Protein AF-A0A2R7SEH4-F1 (afdb_monomer_lite)

Secondary structure (DSSP, 8-state):
----HHHHHHHHHGGG-TTS-HHHHHHHHHHHHHTTHHHHHHHHH--TT--HHHHHHHHHHHHHHHHHH--HHHHHHHHHHHHHHHHTT-PPPHHHHHHHHHHHHHTT-HHHHHHHHHHHT------PEEESPPPPSS--EEEEEEETTTTEEEEEEEP--SSEEEEEEE-TT-HHHHHHHHHHHHSHHHHHHHHHHEEEEE-SSS--HHHHHHHHHH-TTS-EEEES-GGG-TT-----SSEEEEEETTEEEEEEE----HHHHHHHHHHHHHHHH----

Radius of gyration: 21.2 Å; chains: 1; bounding box: 58×42×62 Å

pLDDT: mean 89.56, std 9.75, range [31.39, 98.25]

Structure (mmCIF, N/CA/C/O backbone):
data_AF-A0A2R7SEH4-F1
#
_entry.id   AF-A0A2R7SEH4-F1
#
loop_
_atom_site.group_PDB
_atom_site.id
_atom_site.type_symbol
_atom_site.label_atom_id
_atom_site.label_alt_id
_atom_site.label_comp_id
_atom_site.label_asym_id
_atom_site.label_entity_id
_atom_site.label_seq_id
_atom_site.pdbx_PDB_ins_code
_atom_site.Cartn_x
_atom_site.Cartn_y
_atom_site.Cartn_z
_atom_site.occupancy
_atom_site.B_iso_or_equiv
_atom_site.auth_seq_id
_atom_site.auth_comp_id
_atom_site.auth_asym_id
_atom_site.auth_atom_id
_atom_site.pdbx_PDB_model_num
ATOM 1 N N . MET A 1 1 ? 0.562 11.836 29.387 1.00 65.69 1 MET A N 1
ATOM 2 C CA . MET A 1 1 ? -0.499 12.694 28.818 1.00 65.69 1 MET A CA 1
ATOM 3 C C . MET A 1 1 ? -1.746 11.847 28.661 1.00 65.69 1 MET A C 1
ATOM 5 O O . MET A 1 1 ? -1.602 10.728 28.198 1.00 65.69 1 MET A O 1
ATOM 9 N N . ALA A 1 2 ? -2.925 12.298 29.098 1.00 80.94 2 ALA A N 1
ATOM 10 C CA . ALA A 1 2 ? -4.133 11.482 28.957 1.00 80.94 2 ALA A CA 1
ATOM 11 C C . ALA A 1 2 ? -4.436 11.213 27.470 1.00 80.94 2 ALA A C 1
ATOM 13 O O . ALA A 1 2 ? -4.182 12.065 26.620 1.00 80.94 2 ALA A O 1
ATOM 14 N N . LEU A 1 3 ? -4.950 10.019 27.156 1.00 88.38 3 LEU A N 1
ATOM 15 C CA . LEU A 1 3 ? -5.391 9.693 25.800 1.00 88.38 3 LEU A CA 1
ATOM 16 C C . LEU A 1 3 ? -6.813 10.229 25.586 1.00 88.38 3 LEU A C 1
ATOM 18 O O . LEU A 1 3 ? -7.798 9.515 25.780 1.00 88.38 3 LEU A O 1
ATOM 22 N N . ASP A 1 4 ? -6.901 11.502 25.222 1.00 91.12 4 ASP A N 1
ATOM 23 C CA . ASP A 1 4 ? -8.143 12.208 24.912 1.00 91.12 4 ASP A CA 1
ATOM 24 C C . ASP A 1 4 ? -8.199 12.653 23.441 1.00 91.12 4 ASP A C 1
ATOM 26 O O . ASP A 1 4 ? -7.268 12.443 22.661 1.00 91.12 4 ASP A O 1
ATOM 30 N N . ALA A 1 5 ? -9.334 13.231 23.042 1.00 91.62 5 ALA A N 1
ATOM 31 C CA . ALA A 1 5 ? -9.569 13.625 21.659 1.00 91.62 5 ALA A CA 1
ATOM 32 C C . ALA A 1 5 ? -8.583 14.701 21.171 1.00 91.62 5 ALA A C 1
ATOM 34 O O . ALA A 1 5 ? -8.160 14.646 20.019 1.00 91.62 5 ALA A O 1
ATOM 35 N N . GLU A 1 6 ? -8.191 15.646 22.029 1.00 93.00 6 GLU A N 1
ATOM 36 C CA . GLU A 1 6 ? -7.274 16.732 21.671 1.00 93.00 6 GLU A CA 1
ATOM 37 C C . GLU A 1 6 ? -5.859 16.202 21.427 1.00 93.00 6 GLU A C 1
ATOM 39 O O . GLU A 1 6 ? -5.191 16.573 20.458 1.00 93.00 6 GLU A O 1
ATOM 44 N N . ALA A 1 7 ? -5.398 15.284 22.275 1.00 91.81 7 ALA A N 1
ATOM 45 C CA . ALA A 1 7 ? -4.104 14.656 22.093 1.00 91.81 7 ALA A CA 1
ATOM 46 C C . ALA A 1 7 ? -4.056 13.791 20.823 1.00 91.81 7 ALA A C 1
ATOM 48 O O . ALA A 1 7 ? -3.065 13.832 20.094 1.00 91.81 7 ALA A O 1
ATOM 49 N N . VAL A 1 8 ? -5.140 13.072 20.511 1.00 93.31 8 VAL A N 1
ATOM 50 C CA . VAL A 1 8 ? -5.260 12.322 19.250 1.00 93.31 8 VAL A CA 1
ATOM 51 C C . VAL A 1 8 ? -5.249 13.255 18.037 1.00 93.31 8 VAL A C 1
ATOM 53 O O . VAL A 1 8 ? -4.531 12.982 17.075 1.00 93.31 8 VAL A O 1
ATOM 56 N N . GLU A 1 9 ? -5.976 14.378 18.075 1.00 93.56 9 GLU A N 1
ATOM 57 C CA . GLU A 1 9 ? -5.961 15.352 16.975 1.00 93.56 9 GLU A CA 1
ATOM 58 C C . GLU A 1 9 ? -4.569 15.933 16.723 1.00 93.56 9 GLU A C 1
ATOM 60 O O . GLU A 1 9 ? -4.225 16.155 15.566 1.00 93.56 9 GLU A O 1
ATOM 65 N N . ARG A 1 10 ? -3.737 16.134 17.753 1.00 90.69 10 ARG A N 1
ATOM 66 C CA . ARG A 1 10 ? -2.356 16.612 17.555 1.00 90.69 10 ARG A CA 1
ATOM 67 C C . ARG A 1 10 ? -1.505 15.642 16.740 1.00 90.69 10 ARG A C 1
ATOM 69 O O . ARG A 1 10 ? -0.769 16.086 15.862 1.00 90.69 10 ARG A O 1
ATOM 76 N N . VAL A 1 11 ? -1.634 14.337 16.983 1.00 92.88 11 VAL A N 1
ATOM 77 C CA . VAL A 1 11 ? -0.924 13.319 16.191 1.00 92.88 11 VAL A CA 1
ATOM 78 C C . VAL A 1 11 ? -1.436 13.302 14.749 1.00 92.88 11 VAL A C 1
ATOM 80 O O . VAL A 1 11 ? -0.641 13.292 13.814 1.00 92.88 11 VAL A O 1
ATOM 83 N N . ILE A 1 12 ? -2.756 13.369 14.556 1.00 91.69 12 ILE A N 1
ATOM 84 C CA . ILE A 1 12 ? -3.373 13.387 13.220 1.00 91.69 12 ILE A CA 1
ATOM 85 C C . ILE A 1 12 ? -2.997 14.662 12.448 1.00 91.69 12 ILE A C 1
ATOM 87 O O . ILE A 1 12 ? -2.752 14.619 11.243 1.00 91.69 12 ILE A O 1
ATOM 91 N N . ALA A 1 13 ? -2.931 15.808 13.127 1.00 90.00 13 ALA A N 1
ATOM 92 C CA . ALA A 1 13 ? -2.587 17.090 12.525 1.00 90.00 13 ALA A CA 1
ATOM 93 C C . ALA A 1 13 ? -1.155 17.123 11.969 1.00 90.00 13 ALA A C 1
ATOM 95 O O . ALA A 1 13 ? -0.913 17.855 11.009 1.00 90.00 13 ALA A O 1
ATOM 96 N N . ALA A 1 14 ? -0.238 16.303 12.496 1.00 87.38 14 ALA A N 1
ATOM 97 C CA . ALA A 1 14 ? 1.120 16.183 11.965 1.00 87.38 14 ALA A CA 1
ATOM 98 C C . ALA A 1 14 ? 1.146 15.701 10.498 1.00 87.38 14 ALA A C 1
ATOM 100 O O . ALA A 1 14 ? 2.019 16.110 9.738 1.00 87.38 14 ALA A O 1
ATOM 101 N N . ASP A 1 15 ? 0.157 14.916 10.048 1.00 85.44 15 ASP A N 1
ATOM 102 C CA . ASP A 1 15 ? 0.071 14.489 8.639 1.00 85.44 15 ASP A CA 1
ATOM 103 C C . ASP A 1 15 ? -0.492 15.571 7.703 1.00 85.44 15 ASP A C 1
ATOM 105 O O . ASP A 1 15 ? -0.279 15.524 6.493 1.00 85.44 15 ASP A O 1
ATOM 109 N N . ARG A 1 16 ? -1.186 16.588 8.234 1.00 80.06 16 ARG A N 1
ATOM 110 C CA . ARG A 1 16 ? -1.881 17.605 7.416 1.00 80.06 16 ARG A CA 1
ATOM 111 C C . ARG A 1 16 ? -0.936 18.603 6.729 1.00 80.06 16 ARG A C 1
ATOM 113 O O . ARG A 1 16 ? -1.397 19.483 6.007 1.00 80.06 16 ARG A O 1
ATOM 120 N N . GLN A 1 17 ? 0.376 18.467 6.910 1.00 75.62 17 GLN A N 1
ATOM 121 C CA . GLN A 1 17 ? 1.392 19.313 6.282 1.00 75.62 17 GLN A CA 1
ATOM 122 C C . GLN A 1 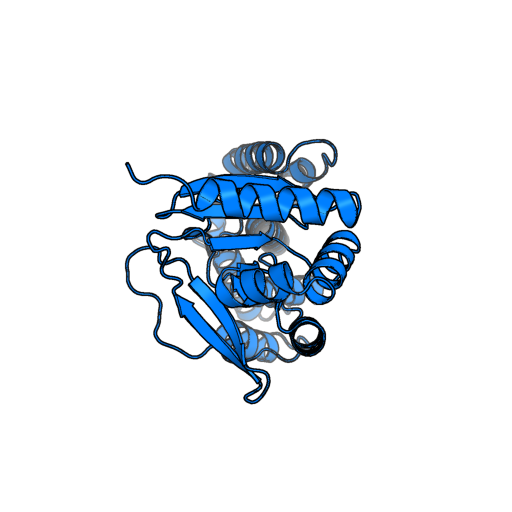17 ? 1.702 18.837 4.852 1.00 75.62 17 GLN A C 1
ATOM 124 O O . GLN A 1 17 ? 2.757 18.264 4.590 1.00 75.62 17 GLN A O 1
ATOM 129 N N . ALA A 1 18 ? 0.767 19.064 3.922 1.00 62.81 18 ALA A N 1
ATOM 130 C CA . ALA A 1 18 ? 0.800 18.529 2.553 1.00 62.81 18 ALA A CA 1
ATOM 131 C C . ALA A 1 18 ? 2.082 18.848 1.752 1.00 62.81 18 ALA A C 1
ATOM 133 O O . ALA A 1 18 ? 2.422 18.106 0.833 1.00 62.81 18 ALA A O 1
ATOM 134 N N . GLU A 1 19 ? 2.799 19.915 2.110 1.00 75.50 19 GLU A N 1
ATOM 135 C CA . GLU A 1 19 ? 4.025 20.360 1.434 1.00 75.50 19 GLU A CA 1
ATOM 136 C C . GLU A 1 19 ? 5.270 19.537 1.806 1.00 75.50 19 GLU A C 1
ATOM 138 O O . GLU A 1 19 ? 6.227 19.489 1.034 1.00 75.50 19 GLU A O 1
ATOM 143 N N . LYS A 1 20 ? 5.273 18.855 2.960 1.00 79.38 20 LYS A N 1
ATOM 144 C CA . LYS A 1 20 ? 6.434 18.080 3.419 1.00 79.38 20 LYS A CA 1
ATOM 145 C C . LYS A 1 20 ? 6.515 16.710 2.749 1.00 79.38 20 LYS A C 1
ATOM 147 O O . LYS A 1 20 ? 5.473 16.079 2.555 1.00 79.38 20 LYS A O 1
ATOM 152 N N . PRO A 1 21 ? 7.714 16.169 2.463 1.00 79.31 21 PRO A N 1
ATOM 153 C CA . PRO A 1 21 ? 7.876 14.776 2.055 1.00 79.31 21 PRO A CA 1
ATOM 154 C C . PRO A 1 21 ? 7.251 13.804 3.066 1.00 79.31 21 PRO A C 1
ATOM 156 O O . PRO A 1 21 ? 7.296 14.028 4.276 1.00 79.31 21 PRO A O 1
ATOM 159 N N . ARG A 1 22 ? 6.704 12.675 2.589 1.00 77.56 22 ARG A N 1
ATOM 160 C CA . ARG A 1 22 ? 6.062 11.669 3.460 1.00 77.56 22 ARG A CA 1
ATOM 161 C C . ARG A 1 22 ? 6.997 11.176 4.571 1.00 77.56 22 ARG A C 1
ATOM 163 O O . ARG A 1 22 ? 6.535 10.969 5.685 1.00 77.56 22 ARG A O 1
ATOM 170 N N . SER A 1 23 ? 8.286 10.994 4.289 1.00 79.31 23 SER A N 1
ATOM 171 C CA . SER A 1 23 ? 9.283 10.563 5.280 1.00 79.31 23 SER A CA 1
ATOM 172 C C . SER A 1 23 ? 9.420 11.545 6.451 1.00 79.31 23 SER A C 1
ATOM 174 O O . SER A 1 23 ? 9.498 11.125 7.607 1.00 79.31 23 SER A O 1
ATOM 176 N N . GLU A 1 24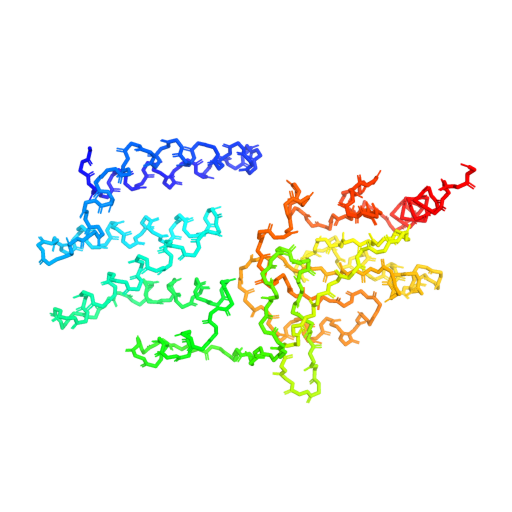 ? 9.386 12.847 6.168 1.00 84.81 24 GLU A N 1
ATOM 177 C CA . GLU A 1 24 ? 9.427 13.899 7.185 1.00 84.81 24 GLU A CA 1
ATOM 178 C C . GLU A 1 24 ? 8.127 13.911 7.998 1.00 84.81 24 GLU A C 1
ATOM 180 O O . GLU A 1 24 ? 8.172 13.833 9.225 1.00 84.81 24 GLU A O 1
ATOM 185 N N . ARG A 1 25 ? 6.963 13.855 7.329 1.00 87.00 25 ARG A N 1
ATOM 186 C CA . ARG A 1 25 ? 5.661 13.751 8.015 1.00 87.00 25 ARG A CA 1
ATOM 187 C C . ARG A 1 25 ? 5.579 12.530 8.929 1.00 87.00 25 ARG A C 1
ATOM 189 O O . ARG A 1 25 ? 5.109 12.635 10.056 1.00 87.00 25 ARG A O 1
ATOM 196 N N . LEU A 1 26 ? 6.075 11.371 8.488 1.00 87.00 26 LEU A N 1
ATOM 197 C CA . LEU A 1 26 ? 6.113 10.158 9.313 1.00 87.00 26 LEU A CA 1
ATOM 198 C C . LEU A 1 26 ? 7.001 10.311 10.547 1.00 87.00 26 LEU A C 1
ATOM 200 O O . LEU A 1 26 ? 6.671 9.766 11.601 1.00 87.00 26 LEU A O 1
ATOM 204 N N . THR A 1 27 ? 8.104 11.049 10.431 1.00 89.25 27 THR A N 1
ATOM 205 C CA . THR A 1 27 ? 8.974 11.355 11.571 1.00 89.25 27 THR A CA 1
ATOM 206 C C . THR A 1 27 ? 8.229 12.208 12.598 1.00 89.25 27 THR A C 1
ATOM 208 O O . THR A 1 27 ? 8.244 11.887 13.786 1.00 89.25 27 THR A O 1
ATOM 211 N N . GLU A 1 28 ? 7.498 13.230 12.147 1.00 90.69 28 GLU A N 1
ATOM 212 C CA . GLU A 1 28 ? 6.686 14.086 13.021 1.00 90.69 28 GLU A CA 1
ATOM 213 C C . GLU A 1 28 ? 5.529 13.328 13.676 1.00 90.69 28 GLU A C 1
ATOM 215 O O . GLU A 1 28 ? 5.326 13.449 14.884 1.00 90.69 28 GLU A O 1
ATOM 220 N N . ILE A 1 29 ? 4.821 12.487 12.916 1.00 92.81 29 ILE A N 1
ATOM 221 C CA . ILE A 1 29 ? 3.755 11.617 13.433 1.00 92.81 29 ILE A CA 1
ATOM 222 C C . ILE A 1 29 ? 4.291 10.707 14.541 1.00 92.81 29 ILE A C 1
ATOM 224 O O . ILE A 1 29 ? 3.698 10.630 15.617 1.00 92.81 29 ILE A O 1
ATOM 228 N N . ARG A 1 30 ? 5.425 10.029 14.305 1.00 93.12 30 ARG A N 1
ATOM 229 C CA . ARG A 1 30 ? 6.050 9.155 15.311 1.00 93.12 30 ARG A CA 1
ATOM 230 C C . ARG A 1 30 ? 6.483 9.946 16.542 1.00 93.12 30 ARG A C 1
ATOM 232 O O . ARG A 1 30 ? 6.238 9.495 17.656 1.00 93.12 30 ARG A O 1
ATOM 239 N N . SER A 1 31 ? 7.066 11.130 16.354 1.00 91.81 31 SER A N 1
ATOM 240 C CA . SER A 1 31 ? 7.446 12.008 17.463 1.00 91.81 31 SER A CA 1
ATOM 241 C C . SER A 1 31 ? 6.234 12.409 18.306 1.00 91.81 31 SER A C 1
ATOM 243 O O . SER A 1 31 ? 6.272 12.261 19.522 1.00 91.81 31 SER A O 1
ATOM 245 N N . ALA A 1 32 ? 5.139 12.845 17.677 1.00 92.25 32 ALA A N 1
ATOM 246 C CA . ALA A 1 32 ? 3.910 13.215 18.379 1.00 92.25 32 ALA A CA 1
ATOM 247 C C . ALA A 1 32 ? 3.259 12.011 19.085 1.00 92.25 32 ALA A C 1
ATOM 249 O O . ALA A 1 32 ? 2.703 12.144 20.176 1.00 92.25 32 ALA A O 1
ATOM 250 N N . PHE A 1 33 ? 3.340 10.820 18.485 1.00 94.88 33 PHE A N 1
ATOM 251 C CA . PHE A 1 33 ? 2.835 9.590 19.091 1.00 94.88 33 PHE A CA 1
ATOM 252 C C . PHE A 1 33 ? 3.659 9.139 20.305 1.00 94.88 33 PHE A C 1
ATOM 254 O O . PHE A 1 33 ? 3.077 8.620 21.257 1.00 94.88 33 PHE A O 1
ATOM 261 N N . ASN A 1 34 ? 4.978 9.355 20.322 1.00 94.06 34 ASN A N 1
ATOM 262 C CA . ASN A 1 34 ? 5.839 8.956 21.443 1.00 94.06 34 ASN A CA 1
ATOM 263 C C . ASN A 1 34 ? 5.384 9.571 22.779 1.00 94.06 34 ASN A C 1
ATOM 265 O O . ASN A 1 34 ? 5.378 8.880 23.798 1.00 94.06 34 ASN A O 1
ATOM 269 N N . ASP A 1 35 ? 4.893 10.813 22.767 1.00 90.75 35 ASP A N 1
ATOM 270 C CA . ASP A 1 35 ? 4.352 11.485 23.960 1.00 90.75 35 ASP A CA 1
ATOM 271 C C . ASP A 1 35 ? 3.075 10.815 24.506 1.00 90.75 35 ASP A C 1
ATOM 273 O O . ASP A 1 35 ? 2.746 10.920 25.695 1.00 90.75 35 ASP A O 1
ATOM 277 N N . LEU A 1 36 ? 2.340 10.114 23.638 1.00 94.31 36 LEU A N 1
ATOM 278 C CA . LEU A 1 36 ? 1.128 9.361 23.964 1.00 94.31 36 LEU A CA 1
ATOM 279 C C . LEU A 1 36 ? 1.372 7.875 24.199 1.00 94.31 36 LEU A C 1
ATOM 281 O O . LEU A 1 36 ? 0.508 7.209 24.776 1.00 94.31 36 LEU A O 1
ATOM 285 N N . GLN A 1 37 ? 2.525 7.352 23.790 1.00 94.00 37 GLN A N 1
ATOM 286 C CA . GLN A 1 37 ? 2.811 5.924 23.785 1.00 94.00 37 GLN A CA 1
ATOM 287 C C . GLN A 1 37 ? 2.597 5.255 25.154 1.00 94.00 37 GLN A C 1
ATOM 289 O O . GLN A 1 37 ? 1.943 4.210 25.176 1.00 94.00 37 GLN A O 1
ATOM 294 N N . PRO A 1 38 ? 3.028 5.819 26.305 1.00 95.25 38 PRO A N 1
ATOM 295 C CA . PRO A 1 38 ? 2.784 5.187 27.603 1.00 95.25 38 PRO A CA 1
ATOM 296 C C . PRO A 1 38 ? 1.292 5.039 27.926 1.00 95.25 38 PRO A C 1
ATOM 298 O O . PRO A 1 38 ? 0.856 3.996 28.408 1.00 95.25 38 PRO A O 1
ATOM 301 N N . SER A 1 39 ? 0.487 6.061 27.625 1.00 94.56 39 SER A N 1
ATOM 302 C CA . SER A 1 39 ? -0.957 6.047 27.884 1.00 94.56 39 SER A CA 1
ATOM 303 C C . SER A 1 39 ? -1.717 5.181 26.885 1.00 94.56 39 SER A C 1
ATOM 305 O O . SER A 1 39 ? -2.651 4.486 27.278 1.00 94.56 39 SER A O 1
ATOM 307 N N . TYR A 1 40 ? -1.279 5.156 25.625 1.00 96.00 40 TYR A N 1
ATOM 308 C CA . TYR A 1 40 ? -1.761 4.216 24.618 1.00 96.00 40 TYR A CA 1
ATOM 309 C C . TYR A 1 40 ? -1.523 2.764 25.054 1.00 96.00 40 TYR A C 1
ATOM 311 O O . TYR A 1 40 ? -2.454 1.963 25.050 1.00 96.00 40 TYR A O 1
ATOM 319 N N . GLN A 1 41 ? -0.298 2.433 25.481 1.00 95.38 41 GLN A N 1
ATOM 320 C CA . GLN A 1 41 ? 0.066 1.080 25.916 1.00 95.38 41 GLN A CA 1
ATOM 321 C C . GLN A 1 41 ? -0.643 0.674 27.213 1.00 95.38 41 GLN A C 1
ATOM 323 O O . GLN A 1 41 ? -1.142 -0.445 27.321 1.00 95.38 41 GLN A O 1
ATOM 328 N N . GLY A 1 42 ? -0.756 1.595 28.174 1.00 94.94 42 GLY A N 1
ATOM 329 C CA . GLY A 1 42 ? -1.537 1.376 29.389 1.00 94.94 42 GLY A CA 1
ATOM 330 C C . GLY A 1 42 ? -2.989 1.024 29.067 1.00 94.94 42 GLY A C 1
ATOM 331 O O . GLY A 1 42 ? -3.470 -0.028 29.482 1.00 94.94 42 GLY A O 1
ATOM 332 N N . LEU A 1 43 ? -3.656 1.848 28.255 1.00 95.00 43 LEU A N 1
ATOM 333 C CA . LEU A 1 43 ? -5.060 1.634 27.911 1.00 95.00 43 LEU A CA 1
ATOM 334 C C . LEU A 1 43 ? -5.273 0.376 27.065 1.00 95.00 43 LEU A C 1
ATOM 336 O O . LEU A 1 43 ? -6.206 -0.375 27.324 1.00 95.00 43 LEU A O 1
ATOM 340 N N . ILE A 1 44 ? -4.418 0.110 26.071 1.00 95.19 44 ILE A N 1
ATOM 341 C CA . ILE A 1 44 ? -4.586 -1.091 25.251 1.00 95.19 44 ILE A CA 1
ATOM 342 C C . ILE A 1 44 ? -4.340 -2.356 26.072 1.00 95.19 44 ILE A C 1
ATOM 344 O O . ILE A 1 44 ? -4.969 -3.364 25.784 1.00 95.19 44 ILE A O 1
ATOM 348 N N . SER A 1 45 ? -3.469 -2.339 27.090 1.00 94.25 45 SER A N 1
ATOM 349 C CA . SER A 1 45 ? -3.215 -3.512 27.936 1.00 94.25 45 SER A CA 1
ATOM 350 C C . SER A 1 45 ? -4.452 -3.956 28.728 1.00 94.25 45 SER A C 1
ATOM 352 O O . SER A 1 45 ? -4.717 -5.158 28.765 1.00 94.25 45 SER A O 1
ATOM 354 N N . ASP A 1 46 ? -5.256 -3.014 29.233 1.00 95.12 46 ASP A N 1
ATOM 355 C CA . ASP A 1 46 ? -6.513 -3.275 29.938 1.00 95.12 46 ASP A CA 1
ATOM 356 C C . ASP A 1 46 ? -7.596 -2.254 29.551 1.00 95.12 46 ASP A C 1
ATOM 358 O O . ASP A 1 46 ? -7.593 -1.096 29.972 1.00 95.12 46 ASP A O 1
ATOM 362 N N . LEU A 1 47 ? -8.564 -2.718 28.759 1.00 96.44 47 LEU A N 1
ATOM 363 C CA . LEU A 1 47 ? -9.675 -1.905 28.263 1.00 96.44 47 LEU A CA 1
ATOM 364 C C . LEU A 1 47 ? -10.890 -1.901 29.201 1.00 96.44 47 LEU A C 1
ATOM 366 O O . LEU A 1 47 ? -11.840 -1.155 28.958 1.00 96.44 47 LEU A O 1
ATOM 370 N N . SER A 1 48 ? -10.898 -2.720 30.257 1.00 93.25 48 SER A N 1
ATOM 371 C CA . SER A 1 48 ? -12.100 -2.976 31.060 1.00 93.25 48 SER A CA 1
ATOM 372 C C . SER A 1 48 ? -12.619 -1.723 31.778 1.00 93.25 48 SER A C 1
ATOM 374 O O . SER A 1 48 ? -13.833 -1.519 31.855 1.00 93.25 48 SER A O 1
ATOM 376 N N . GLY A 1 49 ? -11.704 -0.858 32.230 1.00 93.06 49 GLY A N 1
ATOM 377 C CA . GLY A 1 49 ? -11.996 0.416 32.895 1.00 93.06 49 GLY A CA 1
ATOM 378 C C . GLY A 1 49 ? -12.103 1.630 31.965 1.00 93.06 49 GLY A C 1
ATOM 379 O O . GLY A 1 49 ? -12.405 2.724 32.436 1.00 93.06 49 GLY A O 1
ATOM 380 N N . ALA A 1 50 ? -11.865 1.472 30.659 1.00 95.31 50 ALA A N 1
ATOM 381 C CA . ALA A 1 50 ? -11.856 2.593 29.719 1.00 95.31 50 ALA A CA 1
ATOM 382 C C . ALA A 1 50 ? -13.253 3.222 29.569 1.00 95.31 50 ALA A C 1
ATOM 384 O O . ALA A 1 50 ? -14.246 2.502 29.445 1.00 95.31 50 ALA A O 1
ATOM 385 N N . SER A 1 51 ? -13.364 4.547 29.502 1.00 94.50 51 SER A N 1
ATOM 386 C CA . SER A 1 51 ? -14.610 5.221 29.107 1.00 94.50 51 SER A CA 1
ATOM 387 C C . SER A 1 51 ? -14.899 5.027 27.609 1.00 94.50 51 SER A C 1
ATOM 389 O O . SER A 1 51 ? -14.011 4.676 26.831 1.00 94.50 51 SER A O 1
ATOM 391 N N . LEU A 1 52 ? -16.136 5.277 27.163 1.00 91.88 52 LEU A N 1
ATOM 392 C CA . LEU A 1 52 ? -16.463 5.202 25.728 1.00 91.88 52 LEU A CA 1
ATOM 393 C C . LEU A 1 52 ? -15.679 6.220 24.889 1.00 91.88 52 LEU A C 1
ATOM 395 O O . LEU A 1 52 ? -15.341 5.926 23.743 1.00 91.88 52 LEU A O 1
ATOM 399 N N . ASP A 1 53 ? -15.362 7.383 25.456 1.00 92.88 53 ASP A N 1
ATOM 400 C CA . ASP A 1 53 ? -14.551 8.394 24.778 1.00 92.88 53 ASP A CA 1
ATOM 401 C C . ASP A 1 53 ? -13.087 7.966 24.684 1.00 92.88 53 ASP A C 1
ATOM 403 O O . ASP A 1 53 ? -12.466 8.158 23.642 1.00 92.88 53 ASP A O 1
ATOM 407 N N . GLN A 1 54 ? -12.551 7.302 25.712 1.00 94.75 54 GLN A N 1
ATOM 408 C CA . GLN A 1 54 ? -11.214 6.707 25.657 1.00 94.75 54 GLN A CA 1
ATOM 409 C C . GLN A 1 54 ? -11.136 5.589 24.614 1.00 94.75 54 GLN A C 1
ATOM 411 O O . GLN A 1 54 ? -10.181 5.554 23.841 1.00 94.75 54 GLN A O 1
ATOM 416 N N . LEU A 1 55 ? -12.150 4.718 24.532 1.00 94.38 55 LEU A N 1
ATOM 417 C CA . LEU A 1 55 ? -12.230 3.698 23.479 1.00 94.38 55 LEU A CA 1
ATOM 418 C C . LEU A 1 55 ? -12.288 4.333 22.083 1.00 94.38 55 LEU A C 1
ATOM 420 O O . LEU A 1 55 ? -11.599 3.873 21.174 1.00 94.38 55 LEU A O 1
ATOM 424 N N . ARG A 1 56 ? -13.052 5.421 21.914 1.00 92.81 56 ARG A N 1
ATOM 425 C CA . ARG A 1 56 ? -13.128 6.156 20.643 1.00 92.81 56 ARG A CA 1
ATOM 426 C C . ARG A 1 56 ? -11.787 6.801 20.281 1.00 92.81 56 ARG A C 1
ATOM 428 O O . ARG A 1 56 ? -11.355 6.680 19.139 1.00 92.81 56 ARG A O 1
ATOM 435 N N . SER A 1 57 ? -11.120 7.459 21.226 1.00 94.19 57 SER A N 1
ATOM 436 C CA . SER A 1 57 ? -9.801 8.071 21.016 1.00 94.19 57 SER A CA 1
ATOM 437 C C . SER A 1 57 ? -8.742 7.028 20.675 1.00 94.19 57 SER A C 1
ATOM 439 O O . SER A 1 57 ? -8.000 7.204 19.710 1.00 94.19 57 SER A O 1
ATOM 441 N N . LEU A 1 58 ? -8.723 5.908 21.405 1.00 95.12 58 LEU A N 1
ATOM 442 C CA . LEU A 1 58 ? -7.829 4.787 21.133 1.00 95.12 58 LEU A CA 1
ATOM 443 C C . LEU A 1 58 ? -8.060 4.225 19.733 1.00 95.12 58 LEU A C 1
ATOM 445 O O . LEU A 1 58 ? -7.110 4.099 18.972 1.00 95.12 58 LEU A O 1
ATOM 449 N N . TRP A 1 59 ? -9.319 3.985 19.358 1.00 94.06 59 TRP A N 1
ATOM 450 C CA . TRP A 1 59 ? -9.664 3.525 18.018 1.00 94.06 59 TRP A CA 1
ATOM 451 C C . TRP A 1 59 ? -9.161 4.461 16.919 1.00 94.06 59 TRP A C 1
ATOM 453 O O . TRP A 1 59 ? -8.517 4.018 15.970 1.00 94.06 59 TRP A O 1
ATOM 463 N N . ARG A 1 60 ? -9.465 5.761 17.040 1.00 93.38 60 ARG A N 1
ATOM 464 C CA . ARG A 1 60 ? -9.084 6.775 16.047 1.00 93.38 60 ARG A CA 1
ATOM 465 C C . ARG A 1 60 ? -7.570 6.855 15.898 1.00 93.38 60 ARG A C 1
ATOM 467 O O . ARG A 1 60 ? -7.079 6.892 14.773 1.00 93.38 60 ARG A O 1
ATOM 474 N N . LEU A 1 61 ? -6.842 6.839 17.014 1.00 95.12 61 LEU A N 1
ATOM 475 C CA . LEU A 1 61 ? -5.386 6.863 16.995 1.00 95.12 61 LEU A CA 1
ATOM 476 C C . LEU A 1 61 ? -4.809 5.586 16.385 1.00 95.12 61 LEU A C 1
ATOM 478 O O . LEU A 1 61 ? -3.941 5.678 15.526 1.00 95.12 61 LEU A O 1
ATOM 482 N N . SER A 1 62 ? -5.305 4.406 16.768 1.00 95.44 62 SER A N 1
ATOM 483 C CA . SER A 1 62 ? -4.861 3.139 16.182 1.00 95.44 62 SER A CA 1
ATOM 484 C C . SER A 1 62 ? -5.130 3.085 14.675 1.00 95.44 62 SER A C 1
ATOM 486 O O . SER A 1 62 ? -4.235 2.719 13.923 1.00 95.44 62 SER A O 1
ATOM 488 N N . GLY A 1 63 ? -6.308 3.511 14.209 1.00 92.69 63 GLY A N 1
ATOM 489 C CA . GLY A 1 63 ? -6.620 3.569 12.776 1.00 92.69 63 GLY A CA 1
ATOM 490 C C . GLY A 1 63 ? -5.706 4.526 12.012 1.00 92.69 63 GLY A C 1
ATOM 491 O O . GLY A 1 63 ? -5.169 4.170 10.965 1.00 92.69 63 GLY A O 1
ATOM 492 N N . PHE A 1 64 ? -5.454 5.712 12.570 1.00 92.50 64 PHE A N 1
ATOM 493 C CA . PHE A 1 64 ? -4.512 6.659 11.982 1.00 92.50 64 PHE A CA 1
ATOM 494 C C . PHE A 1 64 ? -3.083 6.102 11.936 1.00 92.50 64 PHE A C 1
ATOM 496 O O . PHE A 1 64 ? -2.430 6.183 10.899 1.00 92.50 64 PHE A O 1
ATOM 503 N N . MET A 1 65 ? -2.603 5.498 13.027 1.00 93.62 65 MET A N 1
ATOM 504 C CA . MET A 1 65 ? -1.261 4.917 13.081 1.00 93.62 65 MET A CA 1
ATOM 505 C C . MET A 1 65 ? -1.122 3.733 12.123 1.00 93.62 65 MET A C 1
ATOM 507 O O . MET A 1 65 ? -0.130 3.670 11.407 1.00 93.62 65 MET A O 1
ATOM 511 N N . ALA A 1 66 ? -2.129 2.859 12.031 1.00 90.44 66 ALA A N 1
ATOM 512 C CA . ALA A 1 66 ? -2.171 1.769 11.059 1.00 90.44 66 ALA A CA 1
ATOM 513 C C . ALA A 1 66 ? -1.995 2.288 9.621 1.00 90.44 66 ALA A C 1
ATOM 515 O O . ALA A 1 66 ? -1.166 1.766 8.878 1.00 90.44 66 ALA A O 1
ATOM 516 N N . TYR A 1 67 ? -2.717 3.351 9.255 1.00 86.19 67 TYR A N 1
ATOM 517 C CA . TYR A 1 67 ? -2.598 4.004 7.949 1.00 86.19 67 TYR A CA 1
ATOM 518 C C . TYR A 1 67 ? -1.234 4.684 7.738 1.00 86.19 67 TYR A C 1
ATOM 520 O O . TYR A 1 67 ? -0.607 4.534 6.686 1.00 86.19 67 TYR A O 1
ATOM 528 N N . ALA A 1 68 ? -0.761 5.445 8.726 1.00 86.88 68 ALA A N 1
ATOM 529 C CA . ALA A 1 68 ? 0.459 6.231 8.603 1.00 86.88 68 ALA A CA 1
ATOM 530 C C . ALA A 1 68 ? 1.697 5.326 8.509 1.00 86.88 68 ALA A C 1
ATOM 532 O O . ALA A 1 68 ? 2.503 5.463 7.584 1.00 86.88 68 ALA A O 1
ATOM 533 N N . THR A 1 69 ? 1.840 4.384 9.442 1.00 85.38 69 THR A N 1
ATOM 534 C CA . THR A 1 69 ? 3.052 3.568 9.590 1.00 85.38 69 THR A CA 1
ATOM 535 C C . THR A 1 69 ? 3.005 2.254 8.825 1.00 85.38 69 THR A C 1
ATOM 537 O O . THR A 1 69 ? 4.059 1.657 8.617 1.00 85.38 69 THR A O 1
ATOM 540 N N . ASN A 1 70 ? 1.817 1.810 8.399 1.00 82.06 70 ASN A N 1
ATOM 541 C CA . ASN A 1 70 ? 1.604 0.484 7.826 1.00 82.06 70 ASN A CA 1
ATOM 542 C C . ASN A 1 70 ? 2.098 -0.641 8.765 1.00 82.06 70 ASN A C 1
ATOM 544 O O . ASN A 1 70 ? 2.695 -1.627 8.329 1.00 82.06 70 ASN A O 1
ATOM 548 N N . GLU A 1 71 ? 1.850 -0.498 10.069 1.00 87.12 71 GLU A N 1
ATOM 549 C CA . GLU A 1 71 ? 2.147 -1.518 11.080 1.00 87.12 71 GLU A CA 1
ATOM 550 C C . GLU A 1 71 ? 0.853 -2.213 11.538 1.00 87.12 71 GLU A C 1
ATOM 552 O O . GLU A 1 71 ? -0.051 -1.591 12.104 1.00 87.12 71 GLU A O 1
ATOM 557 N N . PHE A 1 72 ? 0.773 -3.532 11.333 1.00 87.56 72 PHE A N 1
ATOM 558 C CA . PHE A 1 72 ? -0.428 -4.322 11.636 1.00 87.56 72 PHE A CA 1
ATOM 559 C C . PHE A 1 72 ? -0.799 -4.343 13.131 1.00 87.56 72 PHE A C 1
ATOM 561 O O . PHE A 1 72 ? -1.965 -4.518 13.485 1.00 87.56 72 PHE A O 1
ATOM 568 N N . SER A 1 73 ? 0.165 -4.115 14.028 1.00 91.00 73 SER A N 1
ATOM 569 C CA . SER A 1 73 ? -0.065 -4.058 15.479 1.00 91.00 73 SER A CA 1
ATOM 570 C C . SER A 1 73 ? -1.153 -3.046 15.868 1.00 91.00 73 SER A C 1
ATOM 572 O O . SER A 1 73 ? -1.928 -3.301 16.793 1.00 91.00 73 SER A O 1
ATOM 574 N N . TYR A 1 74 ? -1.276 -1.935 15.133 1.00 93.56 74 TYR A N 1
ATOM 575 C CA . TYR A 1 74 ? -2.328 -0.944 15.356 1.00 93.56 74 TYR A CA 1
ATOM 576 C C . TYR A 1 74 ? -3.709 -1.433 14.890 1.00 93.56 74 TYR A C 1
ATOM 578 O O . TYR A 1 74 ? -4.696 -1.193 15.583 1.00 93.56 74 TYR A O 1
ATOM 586 N N . ALA A 1 75 ? -3.797 -2.201 13.798 1.00 90.88 75 ALA A N 1
ATOM 587 C CA . ALA A 1 75 ? -5.044 -2.873 13.414 1.00 90.88 75 ALA A CA 1
ATOM 588 C C . ALA A 1 75 ? -5.450 -3.939 14.452 1.00 90.88 75 ALA A C 1
ATOM 590 O O . ALA A 1 75 ? -6.623 -4.052 14.807 1.00 90.88 75 ALA A O 1
ATOM 591 N N . GLY A 1 76 ? -4.480 -4.652 15.034 1.00 92.50 76 GLY A N 1
ATOM 592 C CA . GLY A 1 76 ? -4.722 -5.539 16.175 1.00 92.50 76 GLY A CA 1
ATOM 593 C C . GLY A 1 76 ? -5.271 -4.796 17.401 1.00 92.50 76 GLY A C 1
ATOM 594 O O . GLY A 1 76 ? -6.191 -5.275 18.063 1.00 92.50 76 GLY A O 1
ATOM 595 N N . ALA A 1 77 ? -4.771 -3.590 17.686 1.00 94.62 77 ALA A N 1
ATOM 596 C CA . ALA A 1 77 ? -5.298 -2.751 18.762 1.00 94.62 77 ALA A CA 1
ATOM 597 C C . ALA A 1 77 ? -6.748 -2.306 18.506 1.00 94.62 77 ALA A C 1
ATOM 599 O O . ALA A 1 77 ? -7.573 -2.349 19.420 1.00 94.62 77 ALA A O 1
ATOM 600 N N . MET A 1 78 ? -7.080 -1.965 17.257 1.00 94.44 78 MET A N 1
ATOM 601 C CA . MET A 1 78 ? -8.461 -1.724 16.842 1.00 94.44 78 MET A CA 1
ATOM 602 C C . MET A 1 78 ? -9.321 -2.960 17.134 1.00 94.44 78 MET A C 1
ATOM 604 O O . MET A 1 78 ? -10.278 -2.857 17.893 1.00 94.44 78 MET A O 1
ATOM 608 N N . MET A 1 79 ? -8.951 -4.158 16.670 1.00 92.75 79 MET A N 1
ATOM 609 C CA . MET A 1 79 ? -9.723 -5.384 16.951 1.00 92.75 79 MET A CA 1
ATOM 610 C C . MET A 1 79 ? -10.042 -5.566 18.446 1.00 92.75 79 MET A C 1
ATOM 612 O O . MET A 1 79 ? -11.190 -5.839 18.797 1.00 92.75 79 MET A O 1
ATOM 616 N N . ARG A 1 80 ? -9.073 -5.307 19.337 1.00 94.31 80 ARG A N 1
ATOM 617 C CA . ARG A 1 80 ? -9.282 -5.367 20.797 1.00 94.31 80 ARG A CA 1
ATOM 618 C C . ARG A 1 80 ? -10.321 -4.360 21.293 1.00 94.31 80 ARG A C 1
ATOM 620 O O . ARG A 1 80 ? -11.173 -4.709 22.105 1.00 94.31 80 ARG A O 1
ATOM 627 N N . VAL A 1 81 ? -10.283 -3.124 20.796 1.00 94.38 81 VAL A N 1
ATOM 628 C CA . VAL A 1 81 ? -11.289 -2.099 21.123 1.00 94.38 81 VAL A CA 1
ATOM 629 C C . VAL A 1 81 ? -12.675 -2.501 20.615 1.00 94.38 81 VAL A C 1
ATOM 631 O O . VAL A 1 81 ? -13.661 -2.330 21.329 1.00 94.38 81 VAL A O 1
ATOM 634 N N . HIS A 1 82 ? -12.771 -3.080 19.416 1.00 91.75 82 HIS A N 1
ATOM 635 C CA . HIS A 1 82 ? -14.040 -3.593 18.895 1.00 91.75 82 HIS A CA 1
ATOM 636 C C . HIS A 1 82 ? -14.603 -4.723 19.770 1.00 91.75 82 HIS A C 1
ATOM 638 O O . HIS A 1 82 ? -15.801 -4.754 20.057 1.00 91.75 82 HIS A O 1
ATOM 644 N N . ASP A 1 83 ? -13.753 -5.648 20.211 1.00 91.88 83 ASP A N 1
ATOM 645 C CA . ASP A 1 83 ? -14.168 -6.729 21.102 1.00 91.88 83 ASP A CA 1
ATOM 646 C C . ASP A 1 83 ? -14.619 -6.209 22.469 1.00 91.88 83 ASP A C 1
ATOM 648 O O . ASP A 1 83 ? -15.587 -6.728 23.026 1.00 91.88 83 ASP A O 1
ATOM 652 N N . GLU A 1 84 ? -14.016 -5.127 22.967 1.00 95.06 84 GLU A N 1
ATOM 653 C CA . GLU A 1 84 ? -14.484 -4.452 24.177 1.00 95.06 84 GLU A CA 1
ATOM 654 C C . GLU A 1 84 ? -15.866 -3.803 23.989 1.00 95.06 84 GLU A C 1
ATOM 656 O O . GLU A 1 84 ? -16.737 -3.947 24.851 1.00 95.06 84 GLU A O 1
ATOM 661 N N . TYR A 1 85 ? -16.122 -3.151 22.849 1.00 93.00 85 TYR A N 1
ATOM 662 C CA . TYR A 1 85 ? -17.466 -2.668 22.502 1.00 93.00 85 TYR A CA 1
ATOM 663 C C . TYR A 1 85 ? -18.489 -3.815 22.496 1.00 93.00 85 TYR A C 1
ATOM 665 O O . TYR A 1 85 ? -19.544 -3.711 23.129 1.00 93.00 85 TYR A O 1
ATOM 673 N N . ALA A 1 86 ? -18.150 -4.941 21.862 1.00 90.19 86 ALA A N 1
ATOM 674 C CA . ALA A 1 86 ? -19.006 -6.123 21.825 1.00 90.19 86 ALA A CA 1
ATOM 675 C C . ALA A 1 86 ? -19.252 -6.712 23.227 1.00 90.19 86 ALA A C 1
ATOM 677 O O . ALA A 1 86 ? -20.394 -7.033 23.561 1.00 90.19 86 ALA A O 1
ATOM 678 N N . ARG A 1 87 ? -18.220 -6.789 24.082 1.00 94.06 87 ARG A N 1
ATOM 679 C CA . ARG A 1 87 ? -18.332 -7.233 25.485 1.00 94.06 87 ARG A CA 1
ATOM 680 C C . ARG A 1 87 ? -19.302 -6.358 26.278 1.00 94.06 87 ARG A C 1
ATOM 682 O O . ARG A 1 87 ? -20.086 -6.867 27.078 1.00 94.06 87 ARG A O 1
ATOM 689 N N . ARG A 1 88 ? -19.284 -5.047 26.021 1.00 95.00 88 ARG A N 1
ATOM 690 C CA . ARG A 1 88 ? -20.211 -4.063 26.604 1.00 95.00 88 ARG A CA 1
ATOM 691 C C . ARG A 1 88 ? -21.585 -4.042 25.934 1.00 95.00 88 ARG A C 1
ATOM 693 O O . ARG A 1 88 ? -22.443 -3.282 26.371 1.00 95.00 88 ARG A O 1
ATOM 700 N N . LYS A 1 89 ? -21.812 -4.878 24.913 1.00 93.69 89 LYS A N 1
ATOM 701 C CA . LYS A 1 89 ? -23.046 -4.943 24.112 1.00 93.69 89 LYS A CA 1
ATOM 702 C C . LYS A 1 89 ? -23.382 -3.614 23.428 1.00 93.69 89 LYS A C 1
ATOM 704 O O . LYS A 1 89 ? -24.548 -3.260 23.279 1.00 93.69 89 LYS A O 1
ATOM 709 N N . ILE A 1 90 ? -22.350 -2.882 23.014 1.00 92.06 90 ILE A N 1
ATOM 710 C CA . ILE A 1 90 ? -22.463 -1.617 22.290 1.00 92.06 90 ILE A CA 1
ATOM 711 C C . ILE A 1 90 ? -21.963 -1.848 20.871 1.00 92.06 90 ILE A C 1
ATOM 713 O O . ILE A 1 90 ? -20.888 -2.407 20.666 1.00 92.06 90 ILE A O 1
ATOM 717 N N . LEU A 1 91 ? -22.734 -1.396 19.887 1.00 87.38 91 LEU A N 1
ATOM 718 C CA . LEU A 1 91 ? -22.303 -1.414 18.498 1.00 87.38 91 LEU A CA 1
ATOM 719 C C . LEU A 1 91 ? -21.461 -0.161 18.217 1.00 87.38 91 LEU A C 1
ATOM 721 O O . LEU A 1 91 ? -21.954 0.947 18.448 1.00 87.38 91 LEU A O 1
ATOM 725 N N . PRO A 1 92 ? -20.213 -0.288 17.733 1.00 86.12 92 PRO A N 1
ATOM 726 C CA . PRO A 1 92 ? -19.439 0.876 17.323 1.00 86.12 92 PRO A CA 1
ATOM 727 C C . PRO A 1 92 ? -20.114 1.603 16.146 1.00 86.12 92 PRO A C 1
ATOM 729 O O . PRO A 1 92 ? -20.802 0.957 15.345 1.00 86.12 92 PRO A O 1
ATOM 732 N N . PRO A 1 93 ? -19.881 2.920 15.986 1.00 86.75 93 PRO A N 1
ATOM 733 C CA . PRO A 1 93 ? -20.297 3.654 14.792 1.00 86.75 93 PRO A CA 1
ATOM 734 C C . PRO A 1 93 ? -19.850 2.953 13.503 1.00 86.75 93 PRO A C 1
ATOM 736 O O . PRO A 1 93 ? -18.816 2.275 13.477 1.00 86.75 93 PRO A O 1
ATOM 739 N N . ILE A 1 94 ? -20.643 3.079 12.436 1.00 88.69 94 ILE A N 1
ATOM 740 C CA . ILE A 1 94 ? -20.391 2.378 11.169 1.00 88.69 94 ILE A CA 1
ATOM 741 C C . ILE A 1 94 ? -19.032 2.747 10.573 1.00 88.69 94 ILE A C 1
ATOM 743 O O . ILE A 1 94 ? -18.324 1.862 10.106 1.00 88.69 94 ILE A O 1
ATOM 747 N N . GLU A 1 95 ? -18.627 4.004 10.707 1.00 87.69 95 GLU A N 1
ATOM 748 C CA . GLU A 1 95 ? -17.365 4.539 10.206 1.00 87.69 95 GLU A CA 1
ATOM 749 C C . GLU A 1 95 ? -16.183 3.843 10.879 1.00 87.69 95 GLU A C 1
ATOM 751 O O . GLU A 1 95 ? -15.216 3.466 10.226 1.00 87.69 95 GLU A O 1
ATOM 756 N N . LEU A 1 96 ? -16.277 3.600 12.193 1.00 86.56 96 LEU A N 1
ATOM 757 C CA . LEU A 1 96 ? -15.230 2.872 12.903 1.00 86.56 96 LEU A CA 1
ATOM 758 C C . LEU A 1 96 ? -15.137 1.446 12.365 1.00 86.56 96 LEU A C 1
ATOM 760 O O . LEU A 1 96 ? -14.047 0.981 12.051 1.00 86.56 96 LEU A O 1
ATOM 764 N N . ARG A 1 97 ? -16.278 0.773 12.190 1.00 91.12 97 ARG A N 1
ATOM 765 C CA . ARG A 1 97 ? -16.301 -0.600 11.675 1.00 91.12 97 ARG A CA 1
ATOM 766 C C . ARG A 1 97 ? -15.738 -0.693 10.253 1.00 91.12 97 ARG A C 1
ATOM 768 O O . ARG A 1 97 ? -14.957 -1.596 9.972 1.00 91.12 97 ARG A O 1
ATOM 775 N N . GLN A 1 98 ? -16.068 0.258 9.383 1.00 90.81 98 GLN A N 1
ATOM 776 C CA . GLN A 1 98 ? -15.525 0.334 8.024 1.00 90.81 98 GLN A CA 1
ATOM 777 C C . GLN A 1 98 ? -14.000 0.490 8.026 1.00 90.81 98 GLN A C 1
ATOM 779 O O . GLN A 1 98 ? -13.317 -0.281 7.360 1.00 90.81 98 GLN A O 1
ATOM 784 N N . VAL A 1 99 ? -13.450 1.381 8.856 1.00 89.88 99 VAL A N 1
ATOM 785 C CA . VAL A 1 99 ? -11.996 1.616 8.913 1.00 89.88 99 VAL A CA 1
ATOM 786 C C . VAL A 1 99 ? -11.214 0.375 9.374 1.00 89.88 99 VAL A C 1
ATOM 788 O O . VAL A 1 99 ? -10.122 0.119 8.862 1.00 89.88 99 VAL A O 1
ATOM 791 N N . LEU A 1 100 ? -11.739 -0.441 10.303 1.00 92.25 100 LEU A N 1
ATOM 792 C CA . LEU A 1 100 ? -11.087 -1.725 10.627 1.00 92.25 100 LEU A CA 1
ATOM 793 C C . LEU A 1 100 ? -11.162 -2.705 9.463 1.00 92.25 100 LEU A C 1
ATOM 795 O O . LEU A 1 100 ? -10.160 -3.350 9.167 1.00 92.25 100 LEU A O 1
ATOM 799 N N . LEU A 1 101 ? -12.312 -2.810 8.796 1.00 92.81 101 LEU A N 1
ATOM 800 C CA . LEU A 1 101 ? -12.441 -3.691 7.639 1.00 92.81 101 LEU A CA 1
ATOM 801 C C . LEU A 1 101 ? -11.431 -3.316 6.542 1.00 92.81 101 LEU A C 1
ATOM 803 O O . LEU A 1 101 ? -10.694 -4.176 6.063 1.00 92.81 101 LEU A O 1
ATOM 807 N N . GLU A 1 102 ? -11.342 -2.030 6.208 1.00 90.31 102 GLU A N 1
ATOM 808 C CA . GLU A 1 102 ? -10.376 -1.489 5.248 1.00 90.31 102 GLU A CA 1
ATOM 809 C C . GLU A 1 102 ? -8.928 -1.747 5.679 1.00 90.31 102 GLU A C 1
ATOM 811 O O . GLU A 1 102 ? -8.101 -2.124 4.851 1.00 90.31 102 GLU A O 1
ATOM 816 N N . SER A 1 103 ? -8.625 -1.616 6.975 1.00 89.94 103 SER A N 1
ATOM 817 C CA . SER A 1 103 ? -7.294 -1.910 7.517 1.00 89.94 103 SER A CA 1
ATOM 818 C C . SER A 1 103 ? -6.939 -3.391 7.361 1.00 89.94 103 SER A C 1
ATOM 820 O O . SER A 1 103 ? -5.862 -3.711 6.862 1.00 89.94 103 SER A O 1
ATOM 822 N N . LEU A 1 104 ? -7.844 -4.310 7.720 1.00 91.88 104 LEU A N 1
ATOM 823 C CA . LEU A 1 104 ? -7.633 -5.756 7.559 1.00 91.88 104 LEU A CA 1
ATOM 824 C C . LEU A 1 104 ? -7.375 -6.120 6.090 1.00 91.88 104 LEU A C 1
ATOM 826 O O . LEU A 1 104 ? -6.443 -6.865 5.788 1.00 91.88 104 LEU A O 1
ATOM 830 N N . ILE A 1 105 ? -8.146 -5.536 5.168 1.00 91.88 105 ILE A N 1
ATOM 831 C CA . ILE A 1 105 ? -7.945 -5.698 3.723 1.00 91.88 105 ILE A CA 1
ATOM 832 C C . ILE A 1 105 ? -6.590 -5.113 3.291 1.00 91.88 105 ILE A C 1
ATOM 834 O O . ILE A 1 105 ? -5.838 -5.764 2.559 1.00 91.88 105 ILE A O 1
ATOM 838 N N . GLY A 1 106 ? -6.237 -3.918 3.768 1.00 88.06 106 GLY A N 1
ATOM 839 C CA . GLY A 1 106 ? -4.957 -3.255 3.509 1.00 88.06 106 GLY A CA 1
ATOM 840 C C . GLY A 1 106 ? -3.747 -4.098 3.912 1.00 88.06 106 GLY A C 1
ATOM 841 O O . GLY A 1 106 ? -2.798 -4.217 3.140 1.00 88.06 106 GLY A O 1
ATOM 842 N N . PHE A 1 107 ? -3.836 -4.773 5.061 1.00 88.12 107 PHE A N 1
ATOM 843 C CA . PHE A 1 107 ? -2.824 -5.697 5.588 1.00 88.12 107 PHE A CA 1
ATOM 844 C C . PHE A 1 107 ? -2.951 -7.140 5.080 1.00 88.12 107 PHE A C 1
ATOM 846 O O . PHE A 1 107 ? -2.290 -8.040 5.602 1.00 88.12 107 PHE A O 1
ATOM 853 N N . ARG A 1 108 ? -3.803 -7.379 4.075 1.00 89.81 108 ARG A N 1
ATOM 854 C CA . ARG A 1 108 ? -4.020 -8.695 3.447 1.00 89.81 108 ARG A CA 1
ATOM 855 C C . ARG A 1 108 ? -4.501 -9.788 4.415 1.00 89.81 108 ARG A C 1
ATOM 857 O O . ARG A 1 108 ? -4.392 -10.972 4.111 1.00 89.81 108 ARG A O 1
ATOM 864 N N . GLN A 1 109 ? -5.106 -9.398 5.538 1.00 90.31 109 GLN A N 1
ATOM 865 C CA . GLN A 1 109 ? -5.764 -10.285 6.506 1.00 90.31 109 GLN A CA 1
ATOM 866 C C . GLN A 1 109 ? -7.193 -10.598 6.036 1.00 90.31 109 GLN A C 1
ATOM 868 O O . GLN A 1 109 ? -8.188 -10.163 6.618 1.00 90.31 109 GLN A O 1
ATOM 873 N N . PHE A 1 110 ? -7.309 -11.243 4.873 1.00 92.38 110 PHE A N 1
ATOM 874 C CA . PHE A 1 110 ? -8.594 -11.402 4.187 1.00 92.38 110 PHE A CA 1
ATOM 875 C C . PHE A 1 110 ? -9.549 -12.347 4.906 1.00 92.38 110 PHE A C 1
ATOM 877 O O . PHE A 1 110 ? -10.758 -12.124 4.872 1.00 92.38 110 PHE A O 1
ATOM 884 N N . ASP A 1 111 ? -9.039 -13.386 5.558 1.00 91.94 111 ASP A N 1
ATOM 885 C CA . ASP A 1 111 ? -9.887 -14.325 6.289 1.00 91.94 111 ASP A CA 1
ATOM 886 C C . ASP A 1 111 ? -10.486 -13.640 7.527 1.00 91.94 111 ASP A C 1
ATOM 888 O O . ASP A 1 111 ? -11.699 -13.698 7.747 1.00 91.94 111 ASP A O 1
ATOM 892 N N . GLU A 1 112 ? -9.674 -12.871 8.252 1.00 92.25 112 GLU A N 1
ATOM 893 C CA . GLU A 1 112 ? -10.095 -12.010 9.354 1.00 92.25 112 GLU A CA 1
ATOM 894 C C . GLU A 1 112 ? -11.093 -10.949 8.886 1.00 92.25 112 GLU A C 1
ATOM 896 O O . GLU A 1 112 ? -12.102 -10.732 9.552 1.00 92.25 112 GLU A O 1
ATOM 901 N N . ALA A 1 113 ? -10.866 -10.325 7.725 1.00 93.81 113 ALA A N 1
ATOM 902 C CA . ALA A 1 113 ? -11.788 -9.353 7.140 1.00 93.81 113 ALA A CA 1
ATOM 903 C C . ALA A 1 113 ? -13.170 -9.966 6.850 1.00 93.81 113 ALA A C 1
ATOM 905 O O . ALA A 1 113 ? -14.187 -9.347 7.172 1.00 93.81 113 ALA A O 1
ATOM 906 N N . ARG A 1 114 ? -13.236 -11.195 6.306 1.00 93.75 114 ARG A N 1
ATOM 907 C CA . ARG A 1 114 ? -14.517 -11.899 6.072 1.00 93.75 114 ARG A CA 1
ATOM 908 C C . ARG A 1 114 ? -15.255 -12.178 7.377 1.00 93.75 114 ARG A C 1
ATOM 910 O O . ARG A 1 114 ? -16.451 -11.903 7.476 1.00 93.75 114 ARG A O 1
ATOM 917 N N . LEU A 1 115 ? -14.546 -12.702 8.378 1.00 92.00 115 LEU A N 1
ATOM 918 C CA . LEU A 1 115 ? -15.117 -12.979 9.700 1.00 92.00 115 LEU A CA 1
ATOM 919 C C . LEU A 1 115 ? -15.606 -11.691 10.372 1.00 92.00 115 LEU A C 1
ATOM 921 O O . LEU A 1 115 ? -16.702 -11.645 10.939 1.00 92.00 115 LEU A O 1
ATOM 925 N N . TYR A 1 116 ? -14.805 -10.632 10.275 1.00 92.25 116 TYR A N 1
ATOM 926 C CA . TYR A 1 116 ? -15.105 -9.334 10.850 1.00 92.25 116 TYR A CA 1
ATOM 927 C C . TYR A 1 116 ? -16.330 -8.688 10.204 1.00 92.25 116 TYR A C 1
ATOM 929 O O . TYR A 1 116 ? -17.235 -8.290 10.929 1.00 92.25 116 TYR A O 1
ATOM 937 N N . ALA A 1 117 ? -16.409 -8.627 8.871 1.00 92.94 117 ALA A N 1
ATOM 938 C CA . ALA A 1 117 ? -17.530 -8.004 8.166 1.00 92.94 117 ALA A CA 1
ATOM 939 C C . ALA A 1 117 ? -18.884 -8.619 8.557 1.00 92.94 117 ALA A C 1
ATOM 941 O O . ALA A 1 117 ? -19.846 -7.890 8.812 1.00 92.94 117 ALA A O 1
ATOM 942 N N . ALA A 1 118 ? -18.936 -9.950 8.699 1.00 88.62 118 ALA A N 1
ATOM 943 C CA . ALA A 1 118 ? -20.127 -10.660 9.156 1.00 88.62 118 ALA A CA 1
ATOM 944 C C . ALA A 1 118 ? -20.517 -10.278 10.596 1.00 88.62 118 ALA A C 1
ATOM 946 O O . ALA A 1 118 ? -21.674 -9.946 10.856 1.00 88.62 118 ALA A O 1
ATOM 947 N N . LYS A 1 119 ? -19.552 -10.266 11.530 1.00 87.31 119 LYS A N 1
ATOM 948 C CA . LYS A 1 119 ? -19.775 -9.872 12.937 1.00 87.31 119 LYS A CA 1
ATOM 949 C C . LYS A 1 119 ? -20.174 -8.400 13.064 1.00 87.31 119 LYS A C 1
ATOM 951 O O . LYS A 1 119 ? -21.023 -8.049 13.879 1.00 87.31 119 LYS A O 1
ATOM 956 N N . ALA A 1 120 ? -19.533 -7.545 12.278 1.00 87.12 120 ALA A N 1
ATOM 957 C CA . ALA A 1 120 ? -19.654 -6.102 12.338 1.00 87.12 120 ALA A CA 1
ATOM 958 C C . ALA A 1 120 ? -20.808 -5.562 11.486 1.00 87.12 120 ALA A C 1
ATOM 960 O O . ALA A 1 120 ? -21.048 -4.362 11.537 1.00 87.12 120 ALA A O 1
ATOM 961 N N . GLN A 1 121 ? -21.538 -6.402 10.743 1.00 87.12 121 GLN A N 1
ATOM 962 C CA . GLN A 1 121 ? -22.634 -5.987 9.854 1.00 87.12 121 GLN A CA 1
ATOM 963 C C . GLN A 1 121 ? -22.218 -4.870 8.882 1.00 87.12 121 GLN A C 1
ATOM 965 O O . GLN A 1 121 ? -22.948 -3.899 8.677 1.00 87.12 121 GLN A O 1
ATOM 970 N N . VAL A 1 122 ? -21.017 -4.990 8.317 1.00 90.50 122 VAL A N 1
ATOM 971 C CA . VAL A 1 122 ? -20.503 -4.075 7.293 1.00 90.50 122 VAL A CA 1
ATOM 972 C C . VAL A 1 122 ? -20.550 -4.793 5.953 1.00 90.50 122 VAL A C 1
ATOM 974 O O . VAL A 1 122 ? -20.219 -5.976 5.870 1.00 90.50 122 VAL A O 1
ATOM 977 N N . ALA A 1 123 ? -20.975 -4.086 4.906 1.00 89.44 123 ALA A N 1
ATOM 978 C CA . ALA A 1 123 ? -20.915 -4.619 3.554 1.00 89.44 123 ALA A CA 1
ATOM 979 C C . ALA A 1 123 ? -19.454 -4.899 3.177 1.00 89.44 123 ALA A C 1
ATOM 981 O O . ALA A 1 123 ? -18.591 -4.036 3.327 1.00 89.44 123 ALA A O 1
ATOM 982 N N . LEU A 1 124 ? -19.194 -6.111 2.695 1.00 88.12 124 LEU A N 1
ATOM 983 C CA . LEU A 1 124 ? -17.886 -6.523 2.215 1.00 88.12 124 LEU A CA 1
ATOM 984 C C . LEU A 1 124 ? -17.955 -6.685 0.703 1.00 88.12 124 LEU A C 1
ATOM 986 O O . LEU A 1 124 ? -18.659 -7.563 0.199 1.00 88.12 124 LEU A O 1
ATOM 990 N N . GLU A 1 125 ? -17.215 -5.839 -0.006 1.00 86.88 125 GLU A N 1
ATOM 991 C CA . GLU A 1 125 ? -16.919 -6.079 -1.413 1.00 86.88 125 GLU A CA 1
ATOM 992 C C . GLU A 1 125 ? -16.134 -7.381 -1.577 1.00 86.88 125 GLU A C 1
ATOM 994 O O . GLU A 1 125 ? -15.506 -7.886 -0.644 1.00 86.88 125 GLU A O 1
ATOM 999 N N . TYR A 1 126 ? -16.181 -7.955 -2.776 1.00 89.25 126 TYR A N 1
ATOM 1000 C CA . TYR A 1 126 ? -15.489 -9.206 -3.042 1.00 89.25 126 TYR A CA 1
ATOM 1001 C C . TYR A 1 126 ? -13.991 -9.093 -2.718 1.00 89.25 126 TYR A C 1
ATOM 1003 O O . TYR A 1 126 ? -13.275 -8.297 -3.323 1.00 89.25 126 TYR A O 1
ATOM 1011 N N . ILE A 1 127 ? -13.515 -9.954 -1.812 1.00 91.25 127 ILE A N 1
ATOM 1012 C CA . ILE A 1 127 ? -12.088 -10.131 -1.541 1.00 91.25 127 ILE A CA 1
ATOM 1013 C C . ILE A 1 127 ? -11.638 -11.544 -1.951 1.00 91.25 127 ILE A C 1
ATOM 1015 O O . ILE A 1 127 ? -12.149 -12.537 -1.407 1.00 91.25 127 ILE A O 1
ATOM 1019 N N . PRO A 1 128 ? -10.689 -11.671 -2.900 1.00 93.69 128 PRO A N 1
ATOM 1020 C CA . PRO A 1 128 ? -10.171 -12.954 -3.358 1.00 93.69 128 PRO A CA 1
ATOM 1021 C C . PRO A 1 128 ? -9.511 -13.720 -2.210 1.00 93.69 128 PRO A C 1
ATOM 1023 O O . PRO A 1 128 ? -9.097 -13.150 -1.199 1.00 93.69 128 PRO A O 1
ATOM 1026 N N . ARG A 1 129 ? -9.393 -15.040 -2.349 1.00 93.88 129 ARG A N 1
ATOM 1027 C CA . ARG A 1 129 ? -8.514 -15.818 -1.464 1.00 93.88 129 ARG A CA 1
ATOM 1028 C C . ARG A 1 129 ? -7.064 -15.624 -1.888 1.00 93.88 129 ARG A C 1
ATOM 1030 O O . ARG A 1 129 ? -6.795 -15.453 -3.076 1.00 93.88 129 ARG A O 1
ATOM 1037 N N . ILE A 1 130 ? -6.156 -15.683 -0.919 1.00 92.94 130 ILE A N 1
ATOM 1038 C CA . ILE A 1 130 ? -4.724 -15.798 -1.186 1.00 92.94 130 ILE A CA 1
ATOM 1039 C C . ILE A 1 130 ? -4.362 -17.280 -1.140 1.00 92.94 130 ILE A C 1
ATOM 1041 O O . ILE A 1 130 ? -4.697 -17.973 -0.182 1.00 92.94 130 ILE A O 1
ATOM 1045 N N . GLU A 1 131 ? -3.687 -17.765 -2.173 1.00 93.56 131 GLU A N 1
ATOM 1046 C CA . GLU A 1 131 ? -3.196 -19.135 -2.273 1.00 93.56 131 GLU A CA 1
ATOM 1047 C C . GLU A 1 131 ? -1.676 -19.155 -2.457 1.00 93.56 131 GLU A C 1
ATOM 1049 O O . GLU A 1 131 ? -1.087 -18.196 -2.949 1.00 93.56 131 GLU A O 1
ATOM 1054 N N . GLY A 1 132 ? -1.040 -20.265 -2.081 1.00 87.50 132 GLY A N 1
ATOM 1055 C CA . GLY A 1 132 ? 0.416 -20.427 -2.095 1.00 87.50 132 GLY A CA 1
ATOM 1056 C C . GLY A 1 132 ? 0.987 -20.612 -0.690 1.00 87.50 132 GLY A C 1
ATOM 1057 O O . GLY A 1 132 ? 0.320 -20.343 0.312 1.00 87.50 132 GLY A O 1
ATOM 1058 N N . ALA A 1 133 ? 2.219 -21.118 -0.612 1.00 77.44 133 ALA A N 1
ATOM 1059 C CA . ALA A 1 133 ? 2.888 -21.346 0.666 1.00 77.44 133 ALA A CA 1
ATOM 1060 C C . ALA A 1 133 ? 3.054 -20.027 1.435 1.00 77.44 133 ALA A C 1
ATOM 1062 O O . ALA A 1 133 ? 3.306 -18.981 0.836 1.00 77.44 133 ALA A O 1
ATOM 1063 N N . ALA A 1 134 ? 2.927 -20.080 2.763 1.00 70.69 134 ALA A N 1
ATOM 1064 C CA . ALA A 1 134 ? 3.300 -18.955 3.611 1.00 70.69 134 ALA A CA 1
ATOM 1065 C C . ALA A 1 134 ? 4.753 -18.553 3.323 1.00 70.69 134 ALA A C 1
ATOM 1067 O O . ALA A 1 134 ? 5.583 -19.402 2.983 1.00 70.69 134 ALA A O 1
ATOM 1068 N N . GLN A 1 135 ? 5.052 -17.261 3.439 1.00 65.81 135 GLN A N 1
ATOM 1069 C CA . GLN A 1 135 ? 6.405 -16.791 3.185 1.00 65.81 135 GLN A CA 1
ATOM 1070 C C . GLN A 1 135 ? 7.401 -17.495 4.115 1.00 65.81 135 GLN A C 1
ATOM 1072 O O . GLN A 1 135 ? 7.162 -17.551 5.325 1.00 65.81 135 GLN A O 1
ATOM 1077 N N . PRO A 1 136 ? 8.509 -18.033 3.575 1.00 61.72 136 PRO A N 1
ATOM 1078 C CA . PRO A 1 136 ? 9.591 -18.547 4.395 1.00 61.72 136 PRO A CA 1
ATOM 1079 C C . PRO A 1 136 ? 10.073 -17.485 5.386 1.00 61.72 136 PRO A C 1
ATOM 1081 O O . PRO A 1 136 ? 10.066 -16.286 5.095 1.00 61.72 136 PRO A O 1
ATOM 1084 N N . SER A 1 137 ? 10.551 -17.924 6.548 1.00 53.75 137 SER A N 1
ATOM 1085 C CA . SER A 1 137 ? 11.273 -17.051 7.469 1.00 53.75 137 SER A CA 1
ATOM 1086 C C . SER A 1 137 ? 12.508 -16.474 6.762 1.00 53.75 137 SER A C 1
ATOM 1088 O O . SER A 1 137 ? 13.431 -17.220 6.442 1.00 53.75 137 SER A O 1
ATOM 1090 N N . GLY A 1 138 ? 12.514 -15.161 6.517 1.00 55.62 138 GLY A N 1
ATOM 1091 C CA . GLY A 1 138 ? 13.627 -14.451 5.876 1.00 55.62 138 GLY A CA 1
ATOM 1092 C C . GLY A 1 138 ? 13.184 -13.538 4.737 1.00 55.62 138 GLY A C 1
ATOM 1093 O O . GLY A 1 138 ? 13.458 -13.856 3.595 1.00 55.62 138 GLY A O 1
ATOM 1094 N N . LYS A 1 139 ? 12.479 -12.441 5.055 1.00 65.81 139 LYS A N 1
ATOM 1095 C CA . LYS A 1 139 ? 12.053 -11.312 4.186 1.00 65.81 139 LYS A CA 1
ATOM 1096 C C . LYS A 1 139 ? 12.166 -11.509 2.649 1.00 65.81 139 LYS A C 1
ATOM 1098 O O . LYS A 1 139 ? 12.819 -10.684 2.004 1.00 65.81 139 LYS A O 1
ATOM 1103 N N . PRO A 1 140 ? 11.543 -12.533 2.029 1.00 72.25 140 PRO A N 1
ATOM 1104 C CA . PRO A 1 140 ? 11.567 -12.650 0.578 1.00 72.25 140 PRO A CA 1
ATOM 1105 C C . PRO A 1 140 ? 10.758 -11.511 -0.055 1.00 72.25 140 PRO A C 1
ATOM 1107 O O . PRO A 1 140 ? 9.792 -11.008 0.531 1.00 72.25 140 PRO A O 1
ATOM 1110 N N . LEU A 1 141 ? 11.147 -11.084 -1.259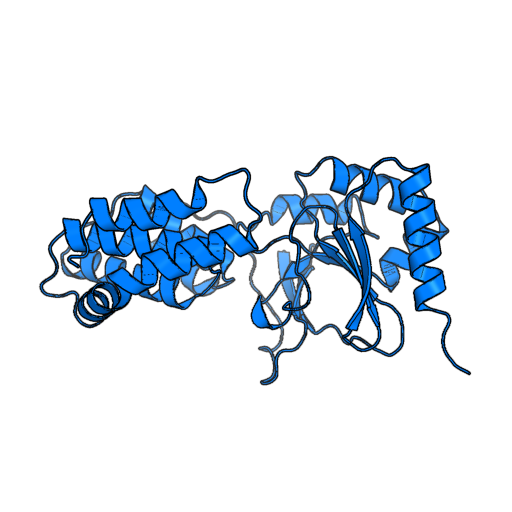 1.00 86.12 141 LEU A N 1
ATOM 1111 C CA . LEU A 1 141 ? 10.412 -10.056 -1.989 1.00 86.12 141 LEU A CA 1
ATOM 1112 C C . LEU A 1 141 ? 9.112 -10.646 -2.544 1.00 86.12 141 LEU A C 1
ATOM 1114 O O . LEU A 1 141 ? 9.080 -11.232 -3.623 1.00 86.12 141 LEU A O 1
ATOM 1118 N N . GLY A 1 142 ? 8.047 -10.535 -1.758 1.00 89.19 142 GLY A N 1
ATOM 1119 C CA . GLY A 1 142 ? 6.766 -11.161 -2.045 1.00 89.19 142 GLY A CA 1
ATOM 1120 C C . GLY A 1 142 ? 5.784 -10.280 -2.786 1.00 89.19 142 GLY A C 1
ATOM 1121 O O . GLY A 1 142 ? 5.564 -9.124 -2.402 1.00 89.19 142 GLY A O 1
ATOM 1122 N N . ILE A 1 143 ? 5.113 -10.882 -3.761 1.00 93.00 143 ILE A N 1
ATOM 1123 C CA . ILE A 1 143 ? 3.942 -10.321 -4.423 1.00 93.00 143 ILE A CA 1
ATOM 1124 C C . ILE A 1 143 ? 2.740 -11.256 -4.322 1.00 93.00 143 ILE A C 1
ATOM 1126 O O . ILE A 1 143 ? 2.851 -12.464 -4.114 1.00 93.00 143 ILE A O 1
ATOM 1130 N N . LEU A 1 144 ? 1.573 -10.664 -4.526 1.00 94.06 144 LEU A N 1
ATOM 1131 C CA . LEU A 1 144 ? 0.306 -11.334 -4.740 1.00 94.06 144 LEU A CA 1
ATOM 1132 C C . LEU A 1 144 ? -0.108 -11.085 -6.192 1.00 94.06 144 LEU A C 1
ATOM 1134 O O . LEU A 1 144 ? -0.635 -10.016 -6.527 1.00 94.06 144 LEU A O 1
ATOM 1138 N N . ARG A 1 145 ? 0.167 -12.062 -7.058 1.00 94.81 145 ARG A N 1
ATOM 1139 C CA . ARG A 1 145 ? -0.183 -12.020 -8.478 1.00 94.81 145 ARG A CA 1
ATOM 1140 C C . ARG A 1 145 ? -1.657 -12.352 -8.664 1.00 94.81 145 ARG A C 1
ATOM 1142 O O . ARG A 1 145 ? -2.188 -13.265 -8.036 1.00 94.81 145 ARG A O 1
ATOM 1149 N N . VAL A 1 146 ? -2.329 -11.624 -9.547 1.00 94.50 146 VAL A N 1
ATOM 1150 C CA . VAL A 1 146 ? -3.748 -11.851 -9.835 1.00 94.50 146 VAL A CA 1
ATOM 1151 C C . VAL A 1 146 ? -3.924 -13.026 -10.799 1.00 94.50 146 VAL A C 1
ATOM 1153 O O . VAL A 1 146 ? -3.465 -12.968 -11.939 1.00 94.50 146 VAL A O 1
ATOM 1156 N N . ASP A 1 147 ? -4.647 -14.064 -10.374 1.00 94.38 147 ASP A N 1
ATOM 1157 C CA . ASP A 1 147 ? -5.149 -15.118 -11.258 1.00 94.38 147 ASP A CA 1
ATOM 1158 C C . ASP A 1 147 ? -6.602 -14.814 -11.640 1.00 94.38 147 ASP A C 1
ATOM 1160 O O . ASP A 1 147 ? -7.552 -15.122 -10.914 1.00 94.38 147 ASP A O 1
ATOM 1164 N N . ALA A 1 148 ? -6.767 -14.202 -12.814 1.00 91.50 148 ALA A N 1
ATOM 1165 C CA . ALA A 1 148 ? -8.068 -13.797 -13.333 1.00 91.50 148 ALA A CA 1
ATOM 1166 C C . ALA A 1 148 ? -9.005 -14.974 -13.640 1.00 91.50 148 ALA A C 1
ATOM 1168 O O . ALA A 1 148 ? -10.221 -14.810 -13.590 1.00 91.50 148 ALA A O 1
ATOM 1169 N N . ARG A 1 149 ? -8.468 -16.160 -13.957 1.00 92.38 149 ARG A N 1
ATOM 1170 C CA . ARG A 1 149 ? -9.293 -17.331 -14.297 1.00 92.38 149 ARG A CA 1
ATOM 1171 C C . ARG A 1 149 ? -9.932 -17.926 -13.055 1.00 92.38 149 ARG A C 1
ATOM 1173 O O . ARG A 1 149 ? -11.071 -18.379 -13.104 1.00 92.38 149 ARG A O 1
ATOM 1180 N N . ARG A 1 150 ? -9.178 -17.953 -11.958 1.00 93.38 150 ARG A N 1
ATOM 1181 C CA . ARG A 1 150 ? -9.601 -18.556 -10.691 1.00 93.38 150 ARG A CA 1
ATOM 1182 C C . ARG A 1 150 ? -10.201 -17.537 -9.722 1.00 93.38 150 ARG A C 1
ATOM 1184 O O . ARG A 1 150 ? -10.841 -17.945 -8.758 1.00 93.38 150 ARG A O 1
ATOM 1191 N N . GLY A 1 151 ? -10.005 -16.240 -9.965 1.00 92.94 151 GLY A N 1
ATOM 1192 C CA . GLY A 1 151 ? -10.432 -15.176 -9.057 1.00 92.94 151 GLY A CA 1
ATOM 1193 C C . GLY A 1 151 ? -9.665 -15.211 -7.733 1.00 92.94 151 GLY A C 1
ATOM 1194 O O . GLY A 1 151 ? -10.238 -14.981 -6.676 1.00 92.94 151 GLY A O 1
ATOM 1195 N N . VAL A 1 152 ? -8.379 -15.560 -7.761 1.00 95.00 152 VAL A N 1
ATOM 1196 C CA . VAL A 1 152 ? -7.547 -15.656 -6.550 1.00 95.00 152 VAL A CA 1
ATOM 1197 C C . VAL A 1 152 ? -6.296 -14.799 -6.681 1.00 95.00 152 VAL A C 1
ATOM 1199 O O . VAL A 1 152 ? -5.904 -14.406 -7.781 1.00 95.00 152 VAL A O 1
ATOM 1202 N N . LEU A 1 153 ? -5.664 -14.516 -5.547 1.00 95.62 153 LEU A N 1
ATOM 1203 C CA . LEU A 1 153 ? -4.306 -13.997 -5.500 1.00 95.62 153 LEU A CA 1
ATOM 1204 C C . LEU A 1 153 ? -3.344 -15.155 -5.257 1.00 95.62 153 LEU A C 1
ATOM 1206 O O . LEU A 1 153 ? -3.487 -15.889 -4.282 1.00 95.62 153 LEU A O 1
ATOM 1210 N N . LEU A 1 154 ? -2.362 -15.313 -6.133 1.00 95.00 154 LEU A N 1
ATOM 1211 C CA . LEU A 1 154 ? -1.289 -16.285 -5.982 1.00 95.00 154 LEU A CA 1
ATOM 1212 C C . LEU A 1 154 ? -0.095 -15.596 -5.335 1.00 95.00 154 LEU A C 1
ATOM 1214 O O . LEU A 1 154 ? 0.413 -14.599 -5.847 1.00 95.00 154 LEU A O 1
ATOM 1218 N N . ARG A 1 155 ? 0.342 -16.124 -4.198 1.00 92.81 155 ARG A N 1
ATOM 1219 C CA . ARG A 1 155 ? 1.549 -15.670 -3.522 1.00 92.81 155 ARG A CA 1
ATOM 1220 C C . ARG A 1 155 ? 2.774 -16.180 -4.261 1.00 92.81 155 ARG A C 1
ATOM 1222 O O . ARG A 1 155 ? 2.929 -17.384 -4.464 1.00 92.81 155 ARG A O 1
ATOM 1229 N N . GLU A 1 156 ? 3.655 -15.254 -4.607 1.00 91.19 156 GLU A N 1
ATOM 1230 C CA . GLU A 1 156 ? 4.897 -15.527 -5.319 1.00 91.19 156 GLU A CA 1
ATOM 1231 C C . GLU A 1 156 ? 6.045 -14.765 -4.670 1.00 91.19 156 GLU A C 1
ATOM 1233 O O . GLU A 1 156 ? 5.903 -13.607 -4.278 1.00 91.19 156 GLU A O 1
ATOM 1238 N N . ASN A 1 157 ? 7.194 -15.427 -4.572 1.00 88.94 157 ASN A N 1
ATOM 1239 C CA . ASN A 1 157 ? 8.435 -14.795 -4.154 1.00 88.94 157 ASN A CA 1
ATOM 1240 C C . ASN A 1 157 ? 9.255 -14.503 -5.399 1.00 88.94 157 ASN A C 1
ATOM 1242 O O . ASN A 1 157 ? 9.506 -15.398 -6.207 1.00 88.94 157 ASN A O 1
ATOM 1246 N N . LEU A 1 158 ? 9.681 -13.257 -5.532 1.00 88.06 158 LEU A N 1
ATOM 1247 C CA . LEU A 1 158 ? 10.539 -12.838 -6.620 1.00 88.06 158 LEU A CA 1
ATOM 1248 C C . LEU A 1 158 ? 11.986 -13.151 -6.260 1.00 88.06 158 LEU A C 1
ATOM 1250 O O . LEU A 1 158 ? 12.467 -12.790 -5.183 1.00 88.06 158 LEU A O 1
ATOM 1254 N N . ASN A 1 159 ? 12.669 -13.832 -7.174 1.00 82.31 159 ASN A N 1
ATOM 1255 C CA . ASN A 1 159 ? 14.106 -14.008 -7.100 1.00 82.31 159 ASN A CA 1
ATOM 1256 C C . ASN A 1 159 ? 14.765 -12.880 -7.891 1.00 82.31 159 ASN A C 1
ATOM 1258 O O . ASN A 1 159 ? 14.534 -12.752 -9.090 1.00 82.31 159 ASN A O 1
ATOM 1262 N N . LEU A 1 160 ? 15.550 -12.058 -7.204 1.00 81.75 160 LEU A N 1
ATOM 1263 C CA . LEU A 1 160 ? 16.332 -10.999 -7.826 1.00 81.75 160 LEU A CA 1
ATOM 1264 C C . LEU A 1 160 ? 17.689 -11.581 -8.183 1.00 81.75 160 LEU A C 1
ATOM 1266 O O . LEU A 1 160 ? 18.620 -11.533 -7.376 1.00 81.75 160 LEU A O 1
ATOM 1270 N N . ASP A 1 161 ? 17.751 -12.199 -9.354 1.00 77.25 161 ASP A N 1
ATOM 1271 C CA . ASP A 1 161 ? 18.973 -12.783 -9.881 1.00 77.25 161 ASP A CA 1
ATOM 1272 C C . ASP A 1 161 ? 20.007 -11.707 -10.288 1.00 77.25 161 ASP A C 1
ATOM 1274 O O . ASP A 1 161 ? 19.978 -10.547 -9.852 1.00 77.25 161 ASP A O 1
ATOM 1278 N N . ASP A 1 162 ? 21.003 -12.131 -11.064 1.00 74.44 162 ASP A N 1
ATOM 1279 C CA . ASP A 1 162 ? 22.083 -11.271 -11.536 1.00 74.44 162 ASP A CA 1
ATOM 1280 C C . ASP A 1 162 ? 21.650 -10.292 -12.639 1.00 74.44 162 ASP A C 1
ATOM 1282 O O . ASP A 1 162 ? 22.400 -9.353 -12.935 1.00 74.44 162 ASP A O 1
ATOM 1286 N N . GLU A 1 163 ? 20.473 -10.475 -13.243 1.00 84.88 163 GLU A N 1
ATOM 1287 C CA . GLU A 1 163 ? 19.929 -9.552 -14.232 1.00 84.88 163 GLU A CA 1
ATOM 1288 C C . GLU A 1 163 ? 19.220 -8.364 -13.563 1.00 84.88 163 GLU A C 1
ATOM 1290 O O . GLU A 1 163 ? 19.005 -8.305 -12.351 1.00 84.88 163 GLU A O 1
ATOM 1295 N N . VAL A 1 164 ? 18.899 -7.348 -14.365 1.00 91.38 164 VAL A N 1
ATOM 1296 C CA . VAL A 1 164 ? 18.134 -6.196 -13.881 1.00 91.38 164 VAL A CA 1
ATOM 1297 C C . VAL A 1 164 ? 16.651 -6.477 -13.992 1.00 91.38 164 VAL A C 1
ATOM 1299 O O . VAL A 1 164 ? 16.144 -6.732 -15.086 1.00 91.38 164 VAL A O 1
ATOM 1302 N N . HIS A 1 165 ? 15.967 -6.346 -12.860 1.00 93.94 165 HIS A N 1
ATOM 1303 C CA . HIS A 1 165 ? 14.518 -6.399 -12.748 1.00 93.94 165 HIS A CA 1
ATOM 1304 C C . HIS A 1 165 ? 13.963 -5.009 -12.445 1.00 93.94 165 HIS A C 1
ATOM 1306 O O . HIS A 1 165 ? 14.473 -4.301 -11.574 1.00 93.94 165 HIS A O 1
ATOM 1312 N N . VAL A 1 166 ? 12.903 -4.613 -13.144 1.00 95.75 166 VAL A N 1
ATOM 1313 C CA . VAL A 1 166 ? 12.258 -3.309 -12.964 1.00 95.75 166 VAL A CA 1
ATOM 1314 C C . VAL A 1 166 ? 11.032 -3.450 -12.075 1.00 95.75 166 VAL A C 1
ATOM 1316 O O . VAL A 1 166 ? 10.050 -4.094 -12.434 1.00 95.75 166 VAL A O 1
ATOM 1319 N N . PHE A 1 167 ? 11.047 -2.791 -10.925 1.00 96.12 167 PHE A N 1
ATOM 1320 C CA . PHE A 1 167 ? 9.863 -2.626 -10.092 1.00 96.12 167 PHE A CA 1
ATOM 1321 C C . PHE A 1 167 ? 9.185 -1.311 -10.413 1.00 96.12 167 PHE A C 1
ATOM 1323 O O . PHE A 1 167 ? 9.786 -0.250 -10.262 1.00 96.12 167 PHE A O 1
ATOM 1330 N N . VAL A 1 168 ? 7.928 -1.372 -10.840 1.00 97.00 168 VAL A N 1
ATOM 1331 C CA . VAL A 1 168 ? 7.154 -0.173 -11.158 1.00 97.00 168 VAL A CA 1
ATOM 1332 C C . VAL A 1 168 ? 6.116 0.050 -10.075 1.00 97.00 168 VAL A C 1
ATOM 1334 O O . VAL A 1 168 ? 5.130 -0.680 -9.991 1.00 97.00 168 VAL A O 1
ATOM 1337 N N . VAL A 1 169 ? 6.328 1.068 -9.246 1.00 95.50 169 VAL A N 1
ATOM 1338 C CA . VAL A 1 169 ? 5.311 1.548 -8.310 1.00 95.50 169 VAL A CA 1
ATOM 1339 C C . VAL A 1 169 ? 4.287 2.336 -9.108 1.00 95.50 169 VAL A C 1
ATOM 1341 O O . VAL A 1 169 ? 4.598 3.392 -9.659 1.00 95.50 169 VAL A O 1
ATOM 1344 N N . GLY A 1 170 ? 3.065 1.819 -9.187 1.00 94.00 170 GLY A N 1
ATOM 1345 C CA . GLY A 1 170 ? 2.001 2.411 -9.986 1.00 94.00 170 GLY A CA 1
ATOM 1346 C C . GLY A 1 170 ? 0.656 2.424 -9.274 1.00 94.00 170 GLY A C 1
ATOM 1347 O O . GLY A 1 170 ? 0.455 1.826 -8.215 1.00 94.00 170 GLY A O 1
ATOM 1348 N N . PHE A 1 171 ? -0.286 3.142 -9.876 1.00 91.06 171 PHE A N 1
ATOM 1349 C CA . PHE A 1 171 ? -1.672 3.168 -9.432 1.00 91.06 171 PHE A CA 1
ATOM 1350 C C . PHE A 1 171 ? -2.610 3.261 -10.635 1.00 91.06 171 PHE A C 1
ATOM 1352 O O . PHE A 1 171 ? -2.390 4.065 -11.538 1.00 91.06 171 PHE A O 1
ATOM 1359 N N . ILE A 1 172 ? -3.682 2.465 -10.626 1.00 89.69 172 ILE A N 1
ATOM 1360 C CA . ILE A 1 172 ? -4.635 2.334 -11.744 1.00 89.69 172 ILE A CA 1
ATOM 1361 C C . ILE A 1 172 ? -5.322 3.666 -12.079 1.00 89.69 172 ILE A C 1
ATOM 1363 O O . ILE A 1 172 ? -5.597 3.962 -13.246 1.00 89.69 172 ILE A O 1
ATOM 1367 N N . GLY A 1 173 ? -5.584 4.484 -11.055 1.00 89.75 173 GLY A N 1
ATOM 1368 C CA . GLY A 1 173 ? -6.186 5.810 -11.200 1.00 89.75 173 GLY A CA 1
ATOM 1369 C C . GLY A 1 173 ? -5.199 6.921 -11.580 1.00 89.75 173 GLY A C 1
ATOM 1370 O O . GLY A 1 173 ? -5.620 8.059 -11.764 1.00 89.75 173 GLY A O 1
ATOM 1371 N N . CYS A 1 174 ? -3.896 6.640 -11.692 1.00 92.94 174 CYS A N 1
AT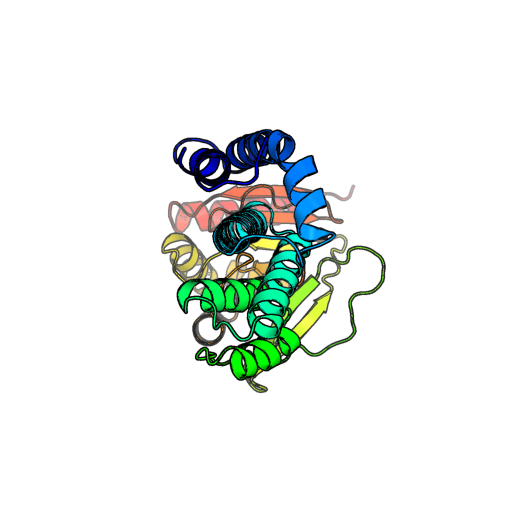OM 1372 C CA . CYS A 1 174 ? -2.895 7.649 -12.034 1.00 92.94 174 CYS A CA 1
ATOM 1373 C C . CYS A 1 174 ? -2.752 7.799 -13.556 1.00 92.94 174 CYS A C 1
ATOM 1375 O O . CYS A 1 174 ? -2.294 6.884 -14.244 1.00 92.94 174 CYS A O 1
ATOM 1377 N N . THR A 1 175 ? -3.062 8.990 -14.082 1.00 95.00 175 THR A N 1
ATOM 1378 C CA . THR A 1 175 ? -2.938 9.308 -15.517 1.00 95.00 175 THR A CA 1
ATOM 1379 C C . THR A 1 175 ? -1.525 9.071 -16.053 1.00 95.00 175 THR A C 1
ATOM 1381 O O . THR A 1 175 ? -1.369 8.563 -17.160 1.00 95.00 175 THR A O 1
ATOM 1384 N N . PHE A 1 176 ? -0.485 9.384 -15.275 1.00 96.69 176 PHE A N 1
ATOM 1385 C CA . PHE A 1 176 ? 0.902 9.154 -15.690 1.00 96.69 176 PHE A CA 1
ATOM 1386 C C . PHE A 1 176 ? 1.253 7.662 -15.747 1.00 96.69 176 PHE A C 1
ATOM 1388 O O . PHE A 1 176 ? 1.940 7.242 -16.673 1.00 96.69 176 PHE A O 1
ATOM 1395 N N . SER A 1 177 ? 0.742 6.851 -14.809 1.00 96.50 177 SER A N 1
ATOM 1396 C CA . SER A 1 177 ? 0.945 5.392 -14.833 1.00 96.50 177 SER A CA 1
ATOM 1397 C C . SER A 1 177 ? 0.273 4.767 -16.054 1.00 96.50 177 SER A C 1
ATOM 1399 O O . SER A 1 177 ? 0.868 3.921 -16.713 1.00 96.50 177 SER A O 1
ATOM 1401 N N . ARG A 1 178 ? -0.937 5.234 -16.395 1.00 97.19 178 ARG A N 1
ATOM 1402 C CA . ARG A 1 178 ? -1.657 4.826 -17.609 1.00 97.19 178 ARG A CA 1
ATOM 1403 C C . ARG A 1 178 ? -0.896 5.177 -18.879 1.00 97.19 178 ARG A C 1
ATOM 1405 O O . ARG A 1 178 ? -0.647 4.294 -19.685 1.00 97.19 178 ARG A O 1
ATOM 1412 N N . ARG A 1 179 ? -0.447 6.428 -19.016 1.00 97.81 179 ARG A N 1
ATOM 1413 C CA . ARG A 1 179 ? 0.346 6.857 -20.180 1.00 97.81 179 ARG A CA 1
ATOM 1414 C C . ARG A 1 179 ? 1.622 6.031 -20.349 1.00 97.81 179 ARG A C 1
ATOM 1416 O O . ARG A 1 179 ? 1.933 5.633 -21.467 1.00 97.81 179 ARG A O 1
ATOM 1423 N N . ALA A 1 180 ? 2.328 5.744 -19.254 1.00 98.06 180 ALA A N 1
ATOM 1424 C CA . ALA A 1 180 ? 3.519 4.902 -19.291 1.00 98.06 180 ALA A CA 1
ATOM 1425 C C . ALA A 1 180 ? 3.204 3.476 -19.770 1.00 98.06 180 ALA A C 1
ATOM 1427 O O . ALA A 1 180 ? 3.871 2.975 -20.673 1.00 98.06 180 ALA A O 1
ATOM 1428 N N . ALA A 1 181 ? 2.167 2.845 -19.212 1.00 98.00 181 ALA A N 1
ATOM 1429 C CA . ALA A 1 181 ? 1.720 1.517 -19.626 1.00 98.00 181 ALA A CA 1
ATOM 1430 C C . ALA A 1 181 ? 1.322 1.482 -21.113 1.00 98.00 181 ALA A C 1
ATOM 1432 O O . ALA A 1 181 ? 1.838 0.657 -21.864 1.00 98.00 181 ALA A O 1
ATOM 1433 N N . ASP A 1 182 ? 0.505 2.437 -21.567 1.00 98.00 182 ASP A N 1
ATOM 1434 C CA . ASP A 1 182 ? 0.081 2.559 -22.968 1.00 98.00 182 ASP A CA 1
ATOM 1435 C C . ASP A 1 182 ? 1.269 2.749 -23.927 1.00 98.00 182 ASP A C 1
ATOM 1437 O O . ASP A 1 182 ? 1.277 2.229 -25.045 1.00 98.00 182 ASP A O 1
ATOM 1441 N N . ALA A 1 183 ? 2.274 3.537 -23.536 1.00 98.25 183 ALA A N 1
ATOM 1442 C CA . ALA A 1 183 ? 3.481 3.750 -24.334 1.00 98.25 183 ALA A CA 1
ATOM 1443 C C . ALA A 1 183 ? 4.347 2.480 -24.412 1.00 98.25 183 ALA A C 1
ATOM 1445 O O . ALA A 1 183 ? 4.810 2.118 -25.495 1.00 98.25 183 ALA A O 1
ATOM 1446 N N . ILE A 1 184 ? 4.513 1.774 -23.291 1.00 98.19 184 ILE A N 1
ATOM 1447 C CA . ILE A 1 184 ? 5.262 0.513 -23.213 1.00 98.19 184 ILE A CA 1
ATOM 1448 C C . ILE A 1 184 ? 4.590 -0.578 -24.052 1.00 98.19 184 ILE A C 1
ATOM 1450 O O . ILE A 1 184 ? 5.270 -1.247 -24.826 1.00 98.19 184 ILE A O 1
ATOM 1454 N N . GLU A 1 185 ? 3.268 -0.736 -23.951 1.00 97.81 185 GLU A N 1
ATOM 1455 C CA . GLU A 1 185 ? 2.507 -1.733 -24.718 1.00 97.81 185 GLU A CA 1
ATOM 1456 C C . GLU A 1 185 ? 2.560 -1.477 -26.232 1.00 97.81 185 GLU A C 1
ATOM 1458 O O . GLU A 1 185 ? 2.561 -2.417 -27.028 1.00 97.81 185 GLU A O 1
ATOM 1463 N N . ARG A 1 186 ? 2.655 -0.212 -26.659 1.00 97.81 186 ARG A N 1
ATOM 1464 C CA . ARG A 1 186 ? 2.776 0.152 -28.082 1.00 97.81 186 ARG A CA 1
ATOM 1465 C C . ARG A 1 186 ? 4.195 0.011 -28.638 1.00 97.81 186 ARG A C 1
ATOM 1467 O O . ARG A 1 186 ? 4.359 0.009 -29.856 1.00 97.81 186 ARG A O 1
ATOM 1474 N N . HIS A 1 187 ? 5.214 -0.105 -27.788 1.00 98.12 187 HIS A N 1
ATOM 1475 C CA . HIS A 1 187 ? 6.610 -0.180 -28.211 1.00 98.12 187 HIS A CA 1
ATOM 1476 C C . HIS A 1 187 ? 7.141 -1.617 -28.125 1.00 98.12 187 HIS A C 1
ATOM 1478 O O . HIS A 1 187 ? 7.448 -2.108 -27.044 1.00 98.12 187 HIS A O 1
ATOM 1484 N N . ASP A 1 188 ? 7.366 -2.283 -29.262 1.00 96.62 188 ASP A N 1
ATOM 1485 C CA . ASP A 1 188 ? 7.669 -3.726 -29.313 1.00 96.62 188 ASP A CA 1
ATOM 1486 C C . ASP A 1 188 ? 8.824 -4.196 -28.414 1.00 96.62 188 ASP A C 1
ATOM 1488 O O . ASP A 1 188 ? 8.686 -5.202 -27.712 1.00 96.62 188 ASP A O 1
ATOM 1492 N N . THR A 1 189 ? 9.951 -3.475 -28.399 1.00 95.94 189 THR A N 1
ATOM 1493 C CA . THR A 1 189 ? 11.099 -3.824 -27.542 1.00 95.94 189 THR A CA 1
ATOM 1494 C C . THR A 1 189 ? 10.745 -3.732 -26.059 1.00 95.94 189 THR A C 1
ATOM 1496 O O . THR A 1 189 ? 10.955 -4.690 -25.317 1.00 95.94 189 THR A O 1
ATOM 1499 N N . LEU A 1 190 ? 10.164 -2.609 -25.624 1.00 96.56 190 LEU A N 1
ATOM 1500 C CA . LEU A 1 190 ? 9.766 -2.397 -24.234 1.00 96.56 190 LEU A CA 1
ATOM 1501 C C . LEU A 1 190 ? 8.644 -3.337 -23.809 1.00 96.56 190 LEU A C 1
ATOM 1503 O O . LEU A 1 190 ? 8.729 -3.911 -22.731 1.00 96.56 190 LEU A O 1
ATOM 1507 N N . ARG A 1 191 ? 7.646 -3.578 -24.661 1.00 97.00 191 ARG A N 1
ATOM 1508 C CA . ARG A 1 191 ? 6.572 -4.537 -24.390 1.00 97.00 191 ARG A CA 1
ATOM 1509 C C . ARG A 1 191 ? 7.118 -5.920 -24.037 1.00 97.00 191 ARG A C 1
ATOM 1511 O O . ARG A 1 191 ? 6.570 -6.575 -23.151 1.00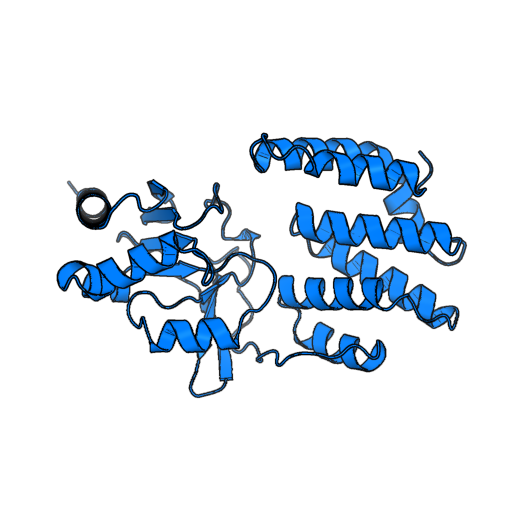 97.00 191 ARG A O 1
ATOM 1518 N N . ARG A 1 192 ? 8.167 -6.378 -24.728 1.00 95.62 192 ARG A N 1
ATOM 1519 C CA . ARG A 1 192 ? 8.832 -7.657 -24.436 1.00 95.62 192 ARG A CA 1
ATOM 1520 C C . ARG A 1 192 ? 9.657 -7.577 -23.156 1.00 95.62 192 ARG A C 1
ATOM 1522 O O . ARG A 1 192 ? 9.454 -8.380 -22.258 1.00 95.62 192 ARG A O 1
ATOM 1529 N N . LEU A 1 193 ? 10.531 -6.577 -23.053 1.00 93.88 193 LEU A N 1
ATOM 1530 C CA . LEU A 1 193 ? 11.398 -6.401 -21.888 1.00 93.88 193 LEU A CA 1
ATOM 1531 C C . LEU A 1 193 ? 10.603 -6.284 -20.584 1.00 93.88 193 LEU A C 1
ATOM 1533 O O . LEU A 1 193 ? 10.934 -6.944 -19.609 1.00 93.88 193 LEU A O 1
ATOM 1537 N N . MET A 1 194 ? 9.537 -5.487 -20.570 1.00 95.38 194 MET A N 1
ATOM 1538 C CA . MET A 1 194 ? 8.718 -5.267 -19.377 1.00 95.38 194 MET A CA 1
ATOM 1539 C C . MET A 1 194 ? 7.886 -6.497 -19.013 1.00 95.38 194 MET A C 1
ATOM 1541 O O . MET A 1 194 ? 7.700 -6.769 -17.832 1.00 95.38 194 MET A O 1
ATOM 1545 N N . ARG A 1 195 ? 7.450 -7.293 -19.993 1.00 94.94 195 ARG A N 1
ATOM 1546 C CA . ARG A 1 195 ? 6.780 -8.572 -19.718 1.00 94.94 195 ARG A CA 1
ATOM 1547 C C . ARG A 1 195 ? 7.676 -9.539 -18.955 1.00 94.94 195 ARG A C 1
ATOM 1549 O O . ARG A 1 195 ? 7.201 -10.216 -18.051 1.00 94.94 195 ARG A O 1
ATOM 1556 N N . ASP A 1 196 ? 8.942 -9.602 -19.350 1.00 91.69 196 ASP A N 1
ATOM 1557 C CA . ASP A 1 196 ? 9.864 -10.629 -18.870 1.00 91.69 196 ASP A CA 1
ATOM 1558 C C . ASP A 1 196 ? 10.655 -10.164 -17.638 1.00 91.69 196 ASP A C 1
ATOM 1560 O O . ASP A 1 196 ? 11.039 -10.980 -16.806 1.00 91.69 196 ASP A O 1
ATOM 1564 N N . ARG A 1 197 ? 10.898 -8.853 -17.514 1.00 93.06 197 ARG A N 1
ATOM 1565 C CA . ARG A 1 197 ? 11.812 -8.259 -16.523 1.00 93.06 197 ARG A CA 1
ATOM 1566 C C . ARG A 1 197 ? 11.195 -7.124 -15.715 1.00 93.06 197 ARG A C 1
ATOM 1568 O O . ARG A 1 197 ? 11.923 -6.277 -15.200 1.00 93.06 197 ARG A O 1
ATOM 1575 N N . SER A 1 198 ? 9.868 -7.049 -15.619 1.00 95.25 198 SER A N 1
ATOM 1576 C CA . SER A 1 198 ? 9.235 -6.068 -14.738 1.00 95.25 198 SER A CA 1
ATOM 1577 C C . SER A 1 198 ? 8.128 -6.643 -13.872 1.00 95.25 198 SER A C 1
ATOM 1579 O O . SER A 1 198 ? 7.417 -7.568 -14.253 1.00 95.25 198 SER A O 1
ATOM 1581 N N . THR A 1 199 ? 7.972 -6.042 -12.696 1.00 95.81 199 THR A N 1
ATOM 1582 C CA . THR A 1 199 ? 6.834 -6.262 -11.809 1.00 95.81 199 THR A CA 1
ATOM 1583 C C . THR A 1 199 ? 6.205 -4.916 -11.503 1.00 95.81 199 THR A C 1
ATOM 1585 O O . THR A 1 199 ? 6.798 -4.076 -10.823 1.00 95.81 199 THR A O 1
ATOM 1588 N N . TRP A 1 200 ? 4.977 -4.724 -11.973 1.00 97.06 200 TRP A N 1
ATOM 1589 C CA . TRP A 1 200 ? 4.176 -3.565 -11.611 1.00 97.06 200 TRP A CA 1
ATOM 1590 C C . TRP A 1 200 ? 3.468 -3.854 -10.298 1.00 97.06 200 TRP A C 1
ATOM 1592 O O . TRP A 1 200 ? 2.749 -4.846 -10.177 1.00 97.06 200 TRP A O 1
ATOM 1602 N N . ILE A 1 201 ? 3.673 -2.998 -9.306 1.00 94.69 201 ILE A N 1
ATOM 1603 C CA . ILE A 1 201 ? 3.082 -3.145 -7.983 1.00 94.69 201 ILE A CA 1
ATOM 1604 C C . ILE A 1 201 ? 2.149 -1.987 -7.667 1.00 94.69 201 ILE A C 1
ATOM 1606 O O . ILE A 1 201 ? 2.453 -0.820 -7.923 1.00 94.69 201 ILE A O 1
ATOM 1610 N N . VAL A 1 202 ? 1.003 -2.328 -7.085 1.00 88.94 202 VAL A N 1
ATOM 1611 C CA . VAL A 1 202 ? 0.097 -1.351 -6.483 1.00 88.94 202 VAL A CA 1
ATOM 1612 C C . VAL A 1 202 ? 0.537 -1.085 -5.050 1.00 88.94 202 VAL A C 1
ATOM 1614 O O . VAL A 1 202 ? 0.949 -1.996 -4.326 1.00 88.94 202 VAL A O 1
ATOM 1617 N N . LEU A 1 203 ? 0.401 0.175 -4.649 1.00 76.62 203 LEU A N 1
ATOM 1618 C CA . LEU A 1 203 ? 0.554 0.643 -3.276 1.00 76.62 203 LEU A CA 1
ATOM 1619 C C . LEU A 1 203 ? -0.187 -0.263 -2.269 1.00 76.62 203 LEU A C 1
ATOM 1621 O O . LEU A 1 203 ? -1.294 -0.735 -2.556 1.00 76.62 203 LEU A O 1
ATOM 1625 N N . PRO A 1 204 ? 0.368 -0.472 -1.062 1.00 70.38 204 PRO A N 1
ATOM 1626 C CA . PRO A 1 204 ? -0.401 -0.990 0.064 1.00 70.38 204 PRO A CA 1
ATOM 1627 C C . PRO A 1 204 ? -1.626 -0.111 0.326 1.00 70.38 204 PRO A C 1
ATOM 1629 O O . PRO A 1 204 ? -1.578 1.107 0.144 1.00 70.38 204 PRO A O 1
ATOM 1632 N N . GLY A 1 205 ? -2.721 -0.728 0.765 1.00 77.12 205 GLY A N 1
ATOM 1633 C CA . GLY A 1 205 ? -3.991 -0.034 0.973 1.00 77.12 205 GLY A CA 1
ATOM 1634 C C . GLY A 1 205 ? -5.174 -0.773 0.345 1.00 77.12 205 GLY A C 1
ATOM 1635 O O . GLY A 1 205 ? -5.138 -2.013 0.283 1.00 77.12 205 GLY A O 1
ATOM 1636 N N . PRO A 1 206 ? -6.218 -0.039 -0.097 1.00 79.25 206 PRO A N 1
ATOM 1637 C CA . PRO A 1 206 ? -7.460 -0.629 -0.581 1.00 79.25 206 PRO A CA 1
ATOM 1638 C C . PRO A 1 206 ? -7.236 -1.651 -1.694 1.00 79.25 206 PRO A C 1
ATOM 1640 O O . PRO A 1 206 ? -6.347 -1.514 -2.541 1.00 79.25 206 PRO A O 1
ATOM 1643 N N . LEU A 1 207 ? -8.060 -2.694 -1.686 1.00 87.94 207 LEU A N 1
ATOM 1644 C CA . LEU A 1 207 ? -7.973 -3.771 -2.657 1.00 87.94 207 LEU A CA 1
ATOM 1645 C C . LEU A 1 207 ? -8.867 -3.468 -3.864 1.00 87.94 207 LEU A C 1
ATOM 1647 O O . LEU A 1 207 ? -10.018 -3.879 -3.910 1.00 87.94 207 LEU A O 1
ATOM 1651 N N . TYR A 1 208 ? -8.320 -2.782 -4.867 1.00 88.81 208 TYR A N 1
ATOM 1652 C CA . TYR A 1 208 ? -9.005 -2.502 -6.138 1.00 88.81 208 TYR A CA 1
ATOM 1653 C C . TYR A 1 208 ? -9.025 -3.730 -7.069 1.00 88.81 208 TYR A C 1
ATOM 1655 O O . TYR A 1 208 ? -8.482 -3.693 -8.172 1.00 88.81 208 TYR A O 1
ATOM 1663 N N . PHE A 1 209 ? -9.550 -4.869 -6.604 1.00 92.12 209 PHE A N 1
ATOM 1664 C CA . PHE A 1 209 ? -9.365 -6.157 -7.290 1.00 92.12 209 PHE A CA 1
ATOM 1665 C C . PHE A 1 209 ? -9.989 -6.194 -8.690 1.00 92.12 209 PHE A C 1
ATOM 1667 O O . PHE A 1 209 ? -9.339 -6.629 -9.640 1.00 92.12 209 PHE A O 1
ATOM 1674 N N . SER A 1 210 ? -11.222 -5.704 -8.840 1.00 91.81 210 SER A N 1
ATOM 1675 C CA . SER A 1 210 ? -11.905 -5.623 -10.138 1.00 91.81 210 SER A CA 1
ATOM 1676 C C . SER A 1 210 ? -11.167 -4.721 -11.125 1.00 91.81 210 SER A C 1
ATOM 1678 O O . SER A 1 210 ? -11.045 -5.062 -12.302 1.00 91.81 210 SER A O 1
ATOM 1680 N N . ASP A 1 211 ? -10.632 -3.601 -10.642 1.00 93.25 211 ASP A N 1
ATOM 1681 C CA . ASP A 1 211 ? -9.918 -2.641 -11.479 1.00 93.25 211 ASP A CA 1
ATOM 1682 C C . ASP A 1 211 ? -8.552 -3.183 -11.901 1.00 93.25 211 ASP A C 1
ATOM 1684 O O . ASP A 1 211 ? -8.154 -3.006 -13.051 1.00 93.25 211 ASP A O 1
ATOM 1688 N N . VAL A 1 212 ? -7.855 -3.910 -11.016 1.00 94.62 212 VAL A N 1
ATOM 1689 C CA . VAL A 1 212 ? -6.603 -4.601 -11.372 1.00 94.62 212 VAL A CA 1
ATOM 1690 C C . VAL A 1 212 ? -6.875 -5.714 -12.378 1.00 94.62 212 VAL A C 1
ATOM 1692 O O . VAL A 1 212 ? -6.126 -5.859 -13.341 1.00 94.62 212 VAL A O 1
ATOM 1695 N N . LEU A 1 213 ? -7.959 -6.477 -12.214 1.00 94.38 213 LEU A N 1
ATOM 1696 C CA . LEU A 1 213 ? -8.359 -7.485 -13.198 1.00 94.38 213 LEU A CA 1
ATOM 1697 C C . LEU A 1 213 ? -8.601 -6.870 -14.579 1.00 94.38 213 LEU A C 1
ATOM 1699 O O . LEU A 1 213 ? -8.114 -7.398 -15.580 1.00 94.38 213 LEU A O 1
ATOM 1703 N N . ALA A 1 214 ? -9.338 -5.758 -14.637 1.00 94.88 214 ALA A N 1
ATOM 1704 C CA . ALA A 1 214 ? -9.585 -5.043 -15.883 1.00 94.88 214 ALA A CA 1
ATOM 1705 C C . ALA A 1 214 ? -8.279 -4.511 -16.487 1.00 94.88 214 ALA A C 1
ATOM 1707 O O . ALA A 1 214 ? -8.011 -4.746 -17.663 1.00 94.88 214 ALA A O 1
ATOM 1708 N N . TRP A 1 215 ? -7.431 -3.884 -15.669 1.00 96.50 215 TRP A N 1
ATOM 1709 C CA . TRP A 1 215 ? -6.133 -3.378 -16.099 1.00 96.50 215 TRP A CA 1
ATOM 1710 C C . TRP A 1 215 ? -5.249 -4.474 -16.691 1.00 96.50 215 TRP A C 1
ATOM 1712 O O . TRP A 1 215 ? -4.731 -4.297 -17.788 1.00 96.50 215 TRP A O 1
ATOM 1722 N N . ASN A 1 216 ? -5.091 -5.604 -15.998 1.00 96.69 216 ASN A N 1
ATOM 1723 C CA . ASN A 1 216 ? -4.185 -6.682 -16.405 1.00 96.69 216 ASN A CA 1
ATOM 1724 C C . ASN A 1 216 ? -4.638 -7.384 -17.687 1.00 96.69 216 ASN A C 1
ATOM 1726 O O . ASN A 1 216 ? -3.814 -7.946 -18.405 1.00 96.69 216 ASN A O 1
ATOM 1730 N N . ARG A 1 217 ? -5.943 -7.364 -17.979 1.00 95.56 217 ARG A N 1
ATOM 1731 C CA . ARG A 1 217 ? -6.475 -7.815 -19.268 1.00 95.56 217 ARG A CA 1
ATOM 1732 C C . ARG A 1 217 ? -6.070 -6.859 -20.390 1.00 95.56 217 ARG A C 1
ATOM 1734 O O . ARG A 1 217 ? -5.705 -7.323 -21.466 1.00 95.56 217 ARG A O 1
ATOM 1741 N N . ASP A 1 218 ? -6.149 -5.558 -20.132 1.00 95.50 218 ASP A N 1
ATOM 1742 C CA . ASP A 1 218 ? -5.922 -4.523 -21.140 1.00 95.50 218 ASP A CA 1
ATOM 1743 C C . ASP A 1 218 ? -4.417 -4.214 -21.332 1.00 95.50 218 ASP A C 1
ATOM 1745 O O . ASP A 1 218 ? -4.022 -3.782 -22.412 1.00 95.50 218 ASP A O 1
ATOM 1749 N N . HIS A 1 219 ? -3.572 -4.510 -20.333 1.00 96.62 219 HIS A N 1
ATOM 1750 C CA . HIS A 1 219 ? -2.119 -4.274 -20.341 1.00 96.62 219 HIS A CA 1
ATOM 1751 C C . HIS A 1 219 ? -1.326 -5.522 -19.888 1.00 96.62 219 HIS A C 1
ATOM 1753 O O . HIS A 1 219 ? -0.834 -5.588 -18.754 1.00 96.62 219 HIS A O 1
ATOM 1759 N N . PRO A 1 220 ? -1.219 -6.561 -20.734 1.00 95.00 220 PRO A N 1
ATOM 1760 C CA . PRO A 1 220 ? -0.623 -7.845 -20.360 1.00 95.00 220 PRO A CA 1
ATOM 1761 C C . PRO A 1 220 ? 0.890 -7.804 -20.084 1.00 95.00 220 PRO A C 1
ATOM 1763 O O . PRO A 1 220 ? 1.401 -8.706 -19.423 1.00 95.00 220 PRO A O 1
ATOM 1766 N N . SER A 1 221 ? 1.623 -6.813 -20.595 1.00 96.19 221 SER A N 1
ATOM 1767 C CA . SER A 1 221 ? 3.053 -6.609 -20.327 1.00 96.19 221 SER A CA 1
ATOM 1768 C C . SER A 1 221 ? 3.314 -5.671 -19.143 1.00 96.19 221 SER A C 1
ATOM 1770 O O . SER A 1 221 ? 4.437 -5.632 -18.646 1.00 96.19 221 SER A O 1
ATOM 1772 N N . THR A 1 222 ? 2.305 -4.931 -18.677 1.00 97.06 222 THR A N 1
ATOM 1773 C CA . THR A 1 222 ? 2.404 -4.019 -17.521 1.00 97.06 222 THR A CA 1
ATOM 1774 C C . THR A 1 222 ? 1.311 -4.294 -16.486 1.00 97.06 222 THR A C 1
ATOM 1776 O O . THR A 1 222 ? 0.709 -3.378 -15.917 1.00 97.06 222 THR A O 1
ATOM 1779 N N . GLY A 1 223 ? 1.009 -5.577 -16.280 1.00 96.81 223 GLY A N 1
ATOM 1780 C CA . GLY A 1 223 ? -0.014 -6.033 -15.348 1.00 96.81 223 GLY A CA 1
ATOM 1781 C C . GLY A 1 223 ? 0.400 -5.825 -13.891 1.00 96.81 223 GLY A C 1
ATOM 1782 O O . GLY A 1 223 ? 1.497 -6.200 -13.479 1.00 96.81 223 GLY A O 1
ATOM 1783 N N . PHE A 1 224 ? -0.504 -5.263 -13.098 1.00 96.94 224 PHE A N 1
ATOM 1784 C CA . PHE A 1 224 ? -0.322 -5.021 -11.679 1.00 96.94 224 PHE A CA 1
ATOM 1785 C C . PHE A 1 224 ? -0.425 -6.296 -10.835 1.00 96.94 224 PHE A C 1
ATOM 1787 O O . PHE A 1 224 ? -1.290 -7.153 -11.032 1.00 96.94 224 PHE A O 1
ATOM 1794 N N . SER A 1 225 ? 0.426 -6.357 -9.820 1.00 95.44 225 SER A N 1
ATOM 1795 C CA . SER A 1 225 ? 0.350 -7.257 -8.671 1.00 95.44 225 SER A CA 1
ATOM 1796 C C . SER A 1 225 ? 0.273 -6.434 -7.383 1.00 95.44 225 SER A C 1
ATOM 1798 O O . SER A 1 225 ? 0.542 -5.230 -7.383 1.00 95.44 225 SER A O 1
ATOM 1800 N N . TYR A 1 226 ? -0.087 -7.061 -6.265 1.00 93.50 226 TYR A N 1
ATOM 1801 C CA . TYR A 1 226 ? -0.025 -6.396 -4.961 1.00 93.50 226 TYR A CA 1
ATOM 1802 C C . TYR A 1 226 ? 1.247 -6.783 -4.218 1.00 93.50 226 TYR A C 1
ATOM 1804 O O . TYR A 1 226 ? 1.737 -7.901 -4.349 1.00 93.50 226 TYR A O 1
ATOM 1812 N N . VAL A 1 227 ? 1.744 -5.880 -3.381 1.00 90.31 227 VAL A N 1
ATOM 1813 C CA . VAL A 1 227 ? 2.736 -6.216 -2.356 1.00 90.31 227 VAL A CA 1
ATOM 1814 C C . VAL A 1 227 ? 2.082 -7.129 -1.308 1.00 90.31 227 VAL A C 1
ATOM 1816 O O . VAL A 1 227 ? 0.986 -6.826 -0.829 1.00 90.31 227 VAL A O 1
ATOM 1819 N N . ASP A 1 228 ? 2.733 -8.244 -0.966 1.00 86.06 228 ASP A N 1
ATOM 1820 C CA . ASP A 1 228 ? 2.251 -9.186 0.064 1.00 86.06 228 ASP A CA 1
ATOM 1821 C C . ASP A 1 228 ? 2.551 -8.679 1.489 1.00 86.06 228 ASP A C 1
ATOM 1823 O O . ASP A 1 228 ? 1.744 -8.838 2.399 1.00 86.06 228 ASP A O 1
ATOM 1827 N N . GLY A 1 229 ? 3.676 -7.983 1.677 1.00 79.69 229 GLY A N 1
ATOM 1828 C CA . GLY A 1 229 ? 4.035 -7.339 2.940 1.00 79.69 229 GLY A CA 1
ATOM 1829 C C . GLY A 1 229 ? 5.139 -6.304 2.750 1.00 79.69 229 GLY A C 1
ATOM 1830 O O . GLY A 1 229 ? 6.061 -6.517 1.975 1.00 79.69 229 GLY A O 1
ATOM 1831 N N . MET A 1 230 ? 5.060 -5.177 3.457 1.00 78.25 230 MET A N 1
ATOM 1832 C CA . MET A 1 230 ? 5.948 -4.025 3.230 1.00 78.25 230 MET A CA 1
ATOM 1833 C C . MET A 1 230 ? 7.392 -4.225 3.690 1.00 78.25 230 MET A C 1
ATOM 1835 O O . MET A 1 230 ? 8.297 -3.551 3.206 1.00 78.25 230 MET A O 1
ATOM 1839 N N . GLU A 1 231 ? 7.632 -5.157 4.610 1.00 77.69 231 GLU A N 1
ATOM 1840 C CA . GLU A 1 231 ? 8.950 -5.335 5.220 1.00 77.69 231 GLU A CA 1
ATOM 1841 C C . GLU A 1 231 ? 10.049 -5.773 4.249 1.00 77.69 231 GLU A C 1
ATOM 1843 O O . GLU A 1 231 ? 11.222 -5.500 4.508 1.00 77.69 231 GLU A O 1
ATOM 1848 N N . SER A 1 232 ? 9.694 -6.449 3.153 1.00 79.12 232 SER A N 1
ATOM 1849 C CA . SER A 1 232 ? 10.646 -6.859 2.115 1.00 79.12 232 SER A CA 1
ATOM 1850 C C . SER A 1 232 ? 10.854 -5.808 1.022 1.00 79.12 232 SER A C 1
ATOM 1852 O O . SER A 1 232 ? 11.755 -5.955 0.204 1.00 79.12 232 SER A O 1
ATOM 1854 N N . TRP A 1 233 ? 10.099 -4.705 1.052 1.00 85.88 233 TRP A N 1
ATOM 1855 C CA . TRP A 1 233 ? 10.140 -3.626 0.058 1.00 85.88 233 TRP A CA 1
ATOM 1856 C C . TRP A 1 233 ? 10.877 -2.378 0.561 1.00 85.88 233 TRP A C 1
ATOM 1858 O O . TRP A 1 233 ? 10.643 -1.274 0.080 1.00 85.88 233 TRP A O 1
ATOM 1868 N N . GLY A 1 234 ? 11.794 -2.534 1.523 1.00 83.06 234 GLY A N 1
ATOM 1869 C CA . GLY A 1 234 ? 12.504 -1.416 2.160 1.00 83.06 234 GLY A CA 1
ATOM 1870 C C . GLY A 1 234 ? 13.375 -0.563 1.225 1.00 83.06 234 GLY A C 1
ATOM 1871 O O . GLY A 1 234 ? 13.785 0.524 1.618 1.00 83.06 234 GLY A O 1
ATOM 1872 N N . PHE A 1 235 ? 13.649 -1.025 0.000 1.00 85.81 235 PHE A N 1
ATOM 1873 C CA . PHE A 1 235 ? 14.339 -0.230 -1.022 1.00 85.81 235 PHE A CA 1
ATOM 1874 C C . PHE A 1 235 ? 13.421 0.778 -1.736 1.00 85.81 235 PHE A C 1
ATOM 1876 O O . PHE A 1 235 ? 13.921 1.681 -2.405 1.00 85.81 235 PHE A O 1
ATOM 1883 N N . VAL A 1 236 ? 12.095 0.632 -1.617 1.00 87.88 236 VAL A N 1
ATOM 1884 C CA . VAL A 1 236 ? 11.121 1.575 -2.180 1.00 87.88 236 VAL A CA 1
ATOM 1885 C C . VAL A 1 236 ? 10.992 2.768 -1.237 1.00 87.88 236 VAL A C 1
ATOM 1887 O O . VAL A 1 236 ? 10.232 2.762 -0.266 1.00 87.88 236 VAL A O 1
ATOM 1890 N N . ASP A 1 237 ? 11.780 3.796 -1.532 1.00 85.38 237 ASP A N 1
ATOM 1891 C CA . ASP A 1 237 ? 11.866 5.044 -0.770 1.00 85.38 237 ASP A CA 1
ATOM 1892 C C . ASP A 1 237 ? 10.809 6.093 -1.169 1.00 85.38 237 ASP A C 1
ATOM 1894 O O . ASP A 1 237 ? 10.549 7.036 -0.422 1.00 85.38 237 ASP A O 1
ATOM 1898 N N . ASP A 1 238 ? 10.183 5.928 -2.333 1.00 83.44 238 ASP A N 1
ATOM 1899 C CA . ASP A 1 238 ? 9.236 6.852 -2.940 1.00 83.44 238 ASP A CA 1
ATOM 1900 C C . ASP A 1 238 ? 8.077 6.069 -3.564 1.00 83.44 238 ASP A C 1
ATOM 1902 O O . ASP A 1 238 ? 8.216 5.280 -4.494 1.00 83.44 238 ASP A O 1
ATOM 1906 N N . TRP A 1 239 ? 6.894 6.321 -3.025 1.00 85.44 239 TRP A N 1
ATOM 1907 C CA . TRP A 1 239 ? 5.662 5.647 -3.405 1.00 85.44 239 TRP A CA 1
ATOM 1908 C C . TRP A 1 239 ? 4.818 6.475 -4.392 1.00 85.44 239 TRP A C 1
ATOM 1910 O O . TRP A 1 239 ? 3.654 6.165 -4.644 1.00 85.44 239 TRP A O 1
ATOM 1920 N N . SER A 1 240 ? 5.379 7.555 -4.949 1.00 87.31 240 SER A N 1
ATOM 1921 C CA . SER A 1 240 ? 4.749 8.317 -6.030 1.00 87.31 240 SER A CA 1
ATOM 1922 C C . SER A 1 240 ? 4.697 7.510 -7.329 1.00 87.31 240 SER A C 1
ATOM 1924 O O . SER A 1 240 ? 5.511 6.617 -7.563 1.00 87.31 240 SER A O 1
ATOM 1926 N N . THR A 1 241 ? 3.704 7.796 -8.175 1.00 92.56 241 THR A N 1
ATOM 1927 C CA . THR A 1 241 ? 3.386 6.955 -9.336 1.00 92.56 241 THR A CA 1
ATOM 1928 C C . THR A 1 241 ? 3.438 7.737 -10.657 1.00 92.56 241 THR A C 1
ATOM 1930 O O . THR A 1 241 ? 2.955 8.871 -10.706 1.00 92.56 241 THR A O 1
ATOM 1933 N N . PRO A 1 242 ? 3.946 7.133 -11.748 1.00 96.06 242 PRO A N 1
ATOM 1934 C CA . PRO A 1 242 ? 4.756 5.918 -11.752 1.00 96.06 242 PRO A CA 1
ATOM 1935 C C . PRO A 1 242 ? 6.178 6.209 -11.242 1.00 96.06 242 PRO A C 1
ATOM 1937 O O . PRO A 1 242 ? 6.733 7.263 -11.544 1.00 96.06 242 PRO A O 1
ATOM 1940 N N . THR A 1 243 ? 6.781 5.275 -10.511 1.00 96.62 243 THR A N 1
ATOM 1941 C CA . THR A 1 243 ? 8.225 5.287 -10.216 1.00 96.62 243 THR A CA 1
ATOM 1942 C C . THR A 1 243 ? 8.813 3.931 -10.580 1.00 96.62 243 THR A C 1
ATOM 1944 O O . THR A 1 243 ? 8.273 2.898 -10.191 1.00 96.62 243 THR A O 1
ATOM 1947 N N . PHE A 1 244 ? 9.907 3.934 -11.337 1.00 97.25 244 PHE A N 1
ATOM 1948 C CA . PHE A 1 244 ? 10.605 2.753 -11.830 1.00 97.25 244 PHE A CA 1
ATOM 1949 C C . PHE A 1 244 ? 11.893 2.573 -11.035 1.00 97.25 244 PHE A C 1
ATOM 1951 O O . PHE A 1 244 ? 12.777 3.427 -11.073 1.00 97.25 244 PHE A O 1
ATOM 1958 N N . TYR A 1 245 ? 11.999 1.453 -10.336 1.00 96.25 245 TYR A N 1
ATOM 1959 C CA . TYR A 1 245 ? 13.178 1.035 -9.596 1.00 96.25 245 TYR A CA 1
ATOM 1960 C C . TYR A 1 245 ? 13.871 -0.083 -10.360 1.00 96.25 245 TYR A C 1
ATOM 1962 O O . TYR A 1 245 ? 13.313 -1.168 -10.515 1.00 96.25 245 TYR A O 1
ATOM 1970 N N . PHE A 1 246 ? 15.093 0.165 -10.811 1.00 95.69 246 PHE A N 1
ATOM 1971 C CA . PHE A 1 246 ? 15.912 -0.840 -11.475 1.00 95.69 246 PHE A CA 1
ATOM 1972 C C . PHE A 1 246 ? 16.737 -1.538 -10.415 1.00 95.69 246 PHE A C 1
ATOM 1974 O O . PHE A 1 246 ? 17.540 -0.899 -9.735 1.00 95.69 246 PHE A O 1
ATOM 1981 N N . VAL A 1 247 ? 16.526 -2.837 -10.249 1.00 92.94 247 VAL A N 1
ATOM 1982 C CA . VAL A 1 247 ? 17.134 -3.613 -9.175 1.00 92.94 247 VAL A CA 1
ATOM 1983 C C . VAL A 1 247 ? 17.987 -4.722 -9.768 1.00 92.94 247 VAL A C 1
ATOM 1985 O O . VAL A 1 247 ? 17.511 -5.499 -10.586 1.00 92.94 247 VAL A O 1
ATOM 1988 N N . LYS A 1 248 ? 19.245 -4.806 -9.332 1.00 90.94 248 LYS A N 1
ATOM 1989 C CA . LYS A 1 248 ? 20.203 -5.851 -9.713 1.00 90.94 248 LYS A CA 1
ATOM 1990 C C . LYS A 1 248 ? 20.789 -6.458 -8.448 1.00 90.94 248 LYS A C 1
ATOM 1992 O O . LYS A 1 248 ? 21.268 -5.708 -7.593 1.00 90.94 2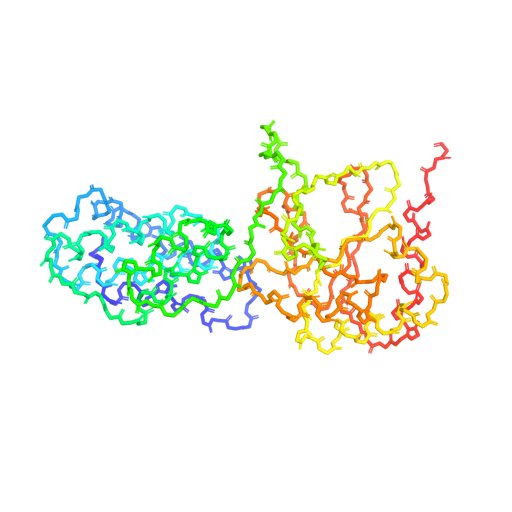48 LYS A O 1
ATOM 1997 N N . ARG A 1 249 ? 20.752 -7.788 -8.292 1.00 87.69 249 ARG A N 1
ATOM 1998 C CA . ARG A 1 249 ? 21.271 -8.476 -7.087 1.00 87.69 249 ARG A CA 1
ATOM 1999 C C . ARG A 1 249 ? 20.736 -7.877 -5.773 1.00 87.69 249 ARG A C 1
ATOM 2001 O O . ARG A 1 249 ? 21.487 -7.629 -4.828 1.00 87.69 249 ARG A O 1
ATOM 2008 N N . GLY A 1 250 ? 19.443 -7.546 -5.743 1.00 86.81 250 GLY A N 1
ATOM 2009 C CA . GLY A 1 250 ? 18.785 -6.954 -4.571 1.00 86.81 250 GLY A CA 1
ATOM 2010 C C . GLY A 1 250 ? 19.106 -5.483 -4.281 1.00 86.81 250 GLY A C 1
ATOM 2011 O O . GLY A 1 250 ? 18.666 -4.973 -3.252 1.00 86.81 250 GLY A O 1
ATOM 2012 N N . LYS A 1 251 ? 19.853 -4.784 -5.145 1.00 89.00 251 LYS A N 1
ATOM 2013 C CA . LYS A 1 251 ? 20.202 -3.365 -4.968 1.00 89.00 251 LYS A CA 1
ATOM 2014 C C . LYS A 1 251 ? 19.599 -2.504 -6.066 1.00 89.00 251 LYS A C 1
ATOM 2016 O O . LYS A 1 251 ? 19.666 -2.869 -7.235 1.00 89.00 251 LYS A O 1
ATOM 2021 N N . VAL A 1 252 ? 19.059 -1.347 -5.688 1.00 92.81 252 VAL A N 1
ATOM 2022 C CA . VAL A 1 252 ? 18.616 -0.327 -6.646 1.00 92.81 252 VAL A CA 1
ATOM 2023 C C . VAL A 1 252 ? 19.850 0.263 -7.329 1.00 92.81 252 VAL A C 1
ATOM 2025 O O . VAL A 1 252 ? 20.739 0.772 -6.648 1.00 92.81 252 VAL A O 1
ATOM 2028 N N . VAL A 1 253 ? 19.909 0.163 -8.654 1.00 94.12 253 VAL A N 1
ATOM 2029 C CA . VAL A 1 253 ? 20.994 0.707 -9.488 1.00 94.12 253 VAL A CA 1
ATOM 2030 C C . VAL A 1 253 ? 20.583 1.975 -10.232 1.00 94.12 253 VAL A C 1
ATOM 2032 O O . VAL A 1 253 ? 21.447 2.773 -10.565 1.00 94.12 253 VAL A O 1
ATOM 2035 N N . GLU A 1 254 ? 19.284 2.177 -10.456 1.00 95.25 254 GLU A N 1
ATOM 2036 C CA . GLU A 1 254 ? 18.728 3.362 -11.117 1.00 95.25 254 GLU A CA 1
ATOM 2037 C C . GLU A 1 254 ? 17.283 3.596 -10.644 1.00 95.25 254 GLU A C 1
ATOM 2039 O O . GLU A 1 254 ? 16.585 2.646 -10.260 1.00 95.25 254 GLU A O 1
ATOM 2044 N N . LYS A 1 255 ? 16.828 4.855 -10.669 1.00 95.69 255 LYS A N 1
ATOM 2045 C CA . LYS A 1 255 ? 15.453 5.240 -10.329 1.00 95.69 255 LYS A CA 1
ATOM 2046 C C . LYS A 1 255 ? 14.926 6.297 -11.295 1.00 95.69 255 LYS A C 1
ATOM 2048 O O . LYS A 1 255 ? 15.398 7.429 -11.299 1.00 95.69 255 LYS A O 1
ATOM 2053 N N . LEU A 1 256 ? 13.859 5.970 -12.022 1.00 96.50 256 LEU A N 1
ATOM 2054 C CA . LEU A 1 256 ? 13.139 6.934 -12.861 1.00 96.50 256 LEU A CA 1
ATOM 2055 C C . LEU A 1 256 ? 11.810 7.303 -12.208 1.00 96.50 256 LEU A C 1
ATOM 2057 O O . LEU A 1 256 ? 11.043 6.429 -11.810 1.00 96.50 256 LEU A O 1
ATOM 2061 N N . LYS A 1 257 ? 11.518 8.599 -12.112 1.00 95.38 257 LYS A N 1
ATOM 2062 C CA . LYS A 1 257 ? 10.299 9.108 -11.479 1.00 95.38 257 LYS A CA 1
ATOM 2063 C C . LYS A 1 257 ? 9.411 9.826 -12.487 1.00 95.38 257 LYS A C 1
ATOM 2065 O O . LYS A 1 257 ? 9.858 10.727 -13.191 1.00 95.38 257 LYS A O 1
ATOM 2070 N N . GLY A 1 258 ? 8.128 9.487 -12.464 1.00 94.50 258 GLY A N 1
ATOM 2071 C CA . GLY A 1 258 ? 7.108 10.076 -13.317 1.00 94.50 258 GLY A CA 1
ATOM 2072 C C . GLY A 1 258 ? 7.168 9.586 -14.763 1.00 94.50 258 GLY A C 1
ATOM 2073 O O . GLY A 1 258 ? 7.904 8.668 -15.118 1.00 94.50 258 GLY A O 1
ATOM 2074 N N . TRP A 1 259 ? 6.339 10.210 -15.598 1.00 97.00 259 TRP A N 1
ATOM 2075 C CA . TRP A 1 259 ? 6.296 9.974 -17.039 1.00 97.00 259 TRP A CA 1
ATOM 2076 C C . TRP A 1 259 ? 5.974 11.294 -17.756 1.00 97.00 259 TRP A C 1
ATOM 2078 O O . TRP A 1 259 ? 4.793 11.645 -17.869 1.00 97.00 259 TRP A O 1
ATOM 2088 N N . PRO A 1 260 ? 6.989 12.083 -18.157 1.00 90.56 260 PRO A N 1
ATOM 2089 C CA . PRO A 1 260 ? 6.766 13.418 -18.718 1.00 90.56 260 PRO A CA 1
ATOM 2090 C C . PRO A 1 260 ? 6.049 13.340 -20.075 1.00 90.56 260 PRO A C 1
ATOM 2092 O O . PRO A 1 260 ? 4.935 13.854 -20.251 1.00 90.56 260 PRO A O 1
ATOM 2095 N N . ASP A 1 261 ? 6.648 12.609 -21.010 1.00 96.50 261 ASP A N 1
ATOM 2096 C CA . ASP A 1 261 ? 6.103 12.291 -22.321 1.00 96.50 261 ASP A CA 1
ATOM 2097 C C . ASP A 1 261 ? 6.615 10.936 -22.819 1.00 96.50 261 ASP A C 1
ATOM 2099 O O . ASP A 1 261 ? 7.534 10.352 -22.242 1.00 96.50 261 ASP A O 1
ATOM 2103 N N . ASP A 1 262 ? 5.974 10.425 -23.871 1.00 97.19 262 ASP A N 1
ATOM 2104 C CA . ASP A 1 262 ? 6.228 9.078 -24.377 1.00 97.19 262 ASP A CA 1
ATOM 2105 C C . ASP A 1 262 ? 7.648 8.952 -24.946 1.00 97.19 262 ASP A C 1
ATOM 2107 O O . ASP A 1 262 ? 8.298 7.942 -24.705 1.00 97.19 262 ASP A O 1
ATOM 2111 N N . ALA A 1 263 ? 8.166 9.964 -25.652 1.00 96.75 263 ALA A N 1
ATOM 2112 C CA . ALA A 1 263 ? 9.488 9.885 -26.272 1.00 96.75 263 ALA A CA 1
ATOM 2113 C C . ALA A 1 263 ? 10.602 9.899 -25.216 1.00 96.75 263 ALA A C 1
ATOM 2115 O O . ALA A 1 263 ? 11.469 9.022 -25.216 1.00 96.75 263 ALA A O 1
ATOM 2116 N N . ALA A 1 264 ? 10.545 10.852 -24.282 1.00 96.69 264 ALA A N 1
ATOM 2117 C CA . ALA A 1 264 ? 11.505 10.957 -23.190 1.00 96.69 264 ALA A CA 1
ATOM 2118 C C . ALA A 1 264 ? 11.427 9.748 -22.246 1.00 96.69 264 ALA A C 1
ATOM 2120 O O . ALA A 1 264 ? 12.458 9.192 -21.870 1.00 96.69 264 ALA A O 1
ATOM 2121 N N . GLY A 1 265 ? 10.213 9.302 -21.900 1.00 96.81 265 GLY A N 1
ATOM 2122 C CA . GLY A 1 265 ? 10.004 8.140 -21.037 1.00 96.81 265 GLY A CA 1
ATOM 2123 C C . GLY A 1 265 ? 10.529 6.841 -21.653 1.00 96.81 265 GLY A C 1
ATOM 2124 O O . GLY A 1 265 ? 11.213 6.075 -20.976 1.00 96.81 265 GLY A O 1
ATOM 2125 N N . ILE A 1 266 ? 10.269 6.610 -22.946 1.00 97.75 266 ILE A N 1
ATOM 2126 C CA . ILE A 1 266 ? 10.775 5.438 -23.676 1.00 97.75 266 ILE A CA 1
ATOM 2127 C C . ILE A 1 266 ? 12.307 5.445 -23.728 1.00 97.75 266 ILE A C 1
ATOM 2129 O O . ILE A 1 266 ? 12.913 4.415 -23.427 1.00 97.75 266 ILE A O 1
ATOM 2133 N N . SER A 1 267 ? 12.932 6.580 -24.076 1.00 97.06 267 SER A N 1
ATOM 2134 C CA . SER A 1 267 ? 14.400 6.686 -24.141 1.00 97.06 267 SER A CA 1
ATOM 2135 C C . SER A 1 267 ? 15.031 6.388 -22.784 1.00 97.06 267 SER A C 1
ATOM 2137 O O . SER A 1 267 ? 15.877 5.503 -22.684 1.00 97.06 267 SER A O 1
ATOM 2139 N N . ALA A 1 268 ? 14.544 7.042 -21.724 1.00 96.38 268 ALA A N 1
ATOM 2140 C CA . ALA A 1 268 ? 15.066 6.860 -20.374 1.00 96.38 268 ALA A CA 1
ATOM 2141 C C . ALA A 1 268 ? 14.935 5.406 -19.891 1.00 96.38 268 ALA A C 1
ATOM 2143 O O . ALA A 1 268 ? 15.864 4.862 -19.294 1.00 96.38 268 ALA A O 1
ATOM 2144 N N . LEU A 1 269 ? 13.806 4.747 -20.177 1.00 96.06 269 LEU A N 1
ATOM 2145 C CA . LEU A 1 269 ? 13.591 3.354 -19.790 1.00 96.06 269 LEU A CA 1
ATOM 2146 C C . LEU A 1 269 ? 14.548 2.407 -20.533 1.00 96.06 269 LEU A C 1
ATOM 2148 O O . LEU A 1 269 ? 15.122 1.513 -19.915 1.00 96.06 269 LEU A O 1
ATOM 2152 N N . LEU A 1 270 ? 14.757 2.608 -21.838 1.00 95.50 270 LEU A N 1
ATOM 2153 C CA . LEU A 1 270 ? 15.706 1.812 -22.625 1.00 95.50 270 LEU A CA 1
ATOM 2154 C C . LEU A 1 270 ? 17.155 2.016 -22.160 1.00 95.50 270 LEU A C 1
ATOM 2156 O O . LEU A 1 270 ? 17.888 1.037 -22.014 1.00 95.50 270 LEU A O 1
ATOM 2160 N N . GLU A 1 271 ? 17.552 3.260 -21.894 1.00 94.69 271 GLU A N 1
ATOM 2161 C CA . GLU A 1 271 ? 18.884 3.606 -21.389 1.00 94.69 271 GLU A CA 1
ATOM 2162 C C . GLU A 1 271 ? 19.154 2.961 -20.026 1.00 94.69 271 GLU A C 1
ATOM 2164 O O . GLU A 1 271 ? 20.179 2.301 -19.851 1.00 94.69 271 GLU A O 1
ATOM 2169 N N . ALA A 1 272 ? 18.211 3.063 -19.086 1.00 93.25 272 ALA A N 1
ATOM 2170 C CA . ALA A 1 272 ? 18.341 2.465 -17.759 1.00 93.25 272 ALA A CA 1
ATOM 2171 C C . ALA A 1 272 ? 18.403 0.924 -17.809 1.00 93.25 272 ALA A C 1
ATOM 2173 O O . ALA A 1 272 ? 19.215 0.308 -17.112 1.00 93.25 272 ALA A O 1
ATOM 2174 N N . MET A 1 273 ? 17.613 0.286 -18.685 1.00 90.06 273 MET A N 1
ATOM 2175 C CA . MET A 1 273 ? 17.693 -1.164 -18.921 1.00 90.06 273 MET A CA 1
ATOM 2176 C C . MET A 1 273 ? 19.060 -1.582 -19.482 1.00 90.06 273 MET A C 1
ATOM 2178 O O . MET A 1 273 ? 19.611 -2.605 -19.069 1.00 90.06 273 MET A O 1
ATOM 2182 N N . ALA A 1 274 ? 19.619 -0.800 -20.410 1.00 88.88 274 ALA A N 1
ATOM 2183 C CA . ALA A 1 274 ? 20.922 -1.077 -21.008 1.00 88.88 274 ALA A CA 1
ATOM 2184 C C . ALA A 1 274 ? 22.072 -0.882 -20.004 1.00 88.88 274 ALA A C 1
ATOM 2186 O O . ALA A 1 274 ? 22.934 -1.755 -19.883 1.00 88.88 274 ALA A O 1
ATOM 2187 N N . ALA A 1 275 ? 22.057 0.216 -19.242 1.00 83.19 275 ALA A N 1
ATOM 2188 C CA . ALA A 1 275 ? 23.058 0.519 -18.218 1.00 83.19 275 ALA A CA 1
ATOM 2189 C C . ALA A 1 275 ? 23.081 -0.543 -17.109 1.00 83.19 275 ALA A C 1
ATOM 2191 O O . ALA A 1 275 ? 24.145 -0.975 -16.670 1.00 83.19 275 ALA A O 1
ATOM 2192 N N . GLY A 1 276 ? 21.908 -1.039 -16.710 1.00 69.62 276 GLY A N 1
ATOM 2193 C CA . GLY A 1 276 ? 21.796 -2.140 -15.761 1.00 69.62 276 GLY A CA 1
ATOM 2194 C C . GLY A 1 276 ? 22.375 -3.470 -16.274 1.00 69.62 276 GLY A C 1
ATOM 2195 O O . GLY A 1 276 ? 22.933 -4.259 -15.498 1.00 69.62 276 GLY A O 1
ATOM 2196 N N . GLY A 1 277 ? 22.272 -3.723 -17.583 1.00 59.09 277 GLY A N 1
ATOM 2197 C CA . GLY A 1 277 ? 22.785 -4.929 -18.242 1.00 59.09 277 GLY A CA 1
ATOM 2198 C C . GLY A 1 277 ? 24.305 -4.951 -18.438 1.00 59.09 277 GLY A C 1
ATOM 2199 O O . GLY A 1 277 ? 24.896 -6.027 -18.477 1.00 59.09 277 GLY A O 1
ATOM 2200 N N . GLY A 1 278 ? 24.959 -3.790 -18.507 1.00 49.88 278 GLY A N 1
ATOM 2201 C CA . GLY A 1 278 ? 26.401 -3.679 -18.735 1.00 49.88 278 GLY A CA 1
ATOM 2202 C C . GLY A 1 278 ? 27.211 -3.574 -17.444 1.00 49.88 278 GLY A C 1
ATOM 2203 O O . GLY A 1 278 ? 27.464 -2.469 -16.987 1.00 49.88 278 GLY A O 1
ATOM 2204 N N . SER A 1 279 ? 27.641 -4.701 -16.861 1.00 35.97 279 SER A N 1
ATOM 2205 C CA . SER A 1 279 ? 28.830 -4.791 -15.982 1.00 35.97 279 SER A CA 1
ATOM 2206 C C . SER A 1 279 ? 29.194 -6.262 -15.724 1.00 35.97 279 SER A C 1
ATOM 2208 O O . SER A 1 279 ? 28.654 -6.884 -14.805 1.00 35.97 279 SER A O 1
ATOM 2210 N N . SER A 1 280 ? 30.104 -6.792 -16.540 1.00 33.94 280 SER A N 1
ATOM 2211 C CA . SER A 1 280 ? 30.960 -7.951 -16.252 1.00 33.94 280 SER A CA 1
ATOM 2212 C C . SER A 1 280 ? 32.189 -7.857 -17.158 1.00 33.94 280 SER A C 1
ATOM 2214 O O . SER A 1 280 ? 32.190 -8.402 -18.261 1.00 33.94 280 SER A O 1
ATOM 2216 N N . GLU A 1 281 ? 33.191 -7.114 -16.692 1.00 31.39 281 GLU A N 1
ATOM 2217 C CA . GLU A 1 281 ? 34.598 -7.499 -16.857 1.00 31.39 281 GLU A CA 1
ATOM 2218 C C . GLU A 1 281 ? 35.103 -8.005 -15.504 1.00 31.39 281 GLU A C 1
ATOM 2220 O O . GLU A 1 281 ? 34.684 -7.422 -14.472 1.00 31.39 281 GLU A O 1
#

Sequence (281 aa):
MALDAEAVERVIAADRQAEKPRSERLTEIRSAFNDLQPSYQGLISDLSGASLDQLRSLWRLSGFMAYATNEFSYAGAMMRVHDEYARRKILPPIELRQVLLESLIGFRQFDEARLYAAKAQVALEYIPRIEGAAQPSGKPLGILRVDARRGVLLRENLNLDDEVHVFVVGFIGCTFSRRAADAIERHDTLRRLMRDRSTWIVLPGPLYFSDVLAWNRDHPSTGFSYVDGMESWGFVDDWSTPTFYFVKRGKVVEKLKGWPDDAAGISALLEAMAAGGGSSE

Foldseek 3Di:
DALAPVLLVLLVVLQVPVPDDLVVSLVSSVVSCVVCVVNLCVCLVPVQPPDPRSLVSNLSNLLSCCVSVVDCVSLVSLVSSCVNCVVVVHQDPLVSLVSSLQSCVLLVVVVVSVVSCVVNVHDDDDDAAEDDDDDPPDLFQWWFDADLVRRHTYIDGDDQAQAKAKEWQADLPDPQQVQLLVLQCPDVVSLVCLQVRYAYEYDRTGCPPVSLSVVCVVRVSRRYIYGNGCPSVVQCPDNAPGKIFIDGPRDGPDIDDTHPDSVVSVVVVVVSNVVRHDDDD